Protein AF-M1DF10-F1 (afdb_monomer_lite)

Foldseek 3Di:
DVVVVVVVVVVVVVVVVVVVCLVVVVVVVVVVVVVVVVVVVVVLVVVLVVVVVVLVVVVVVVVVVCVVVVDDPCVVVVVVSVVVVVVSVVCVVCVPPPPPPPPDVVNVVVSPDDPDPDDPCVVCPCPPPPPPPPDDDDPDDDDDDDDDDVVVVVVVVVVVVVVVVVVVVVVVVVVVVVVVVVVVVVVPDDPDDDDDDDDDDDDDDDDDDDDDDDDDDDDDDDDD

Structure (mmCIF, N/CA/C/O backbone):
data_AF-M1DF10-F1
#
_entry.id   AF-M1DF10-F1
#
loop_
_atom_site.group_PDB
_atom_site.id
_atom_site.type_symbol
_atom_site.label_atom_id
_atom_site.label_alt_id
_atom_site.label_comp_id
_atom_site.label_asym_id
_atom_site.label_entity_id
_atom_site.label_seq_id
_atom_site.pdbx_PDB_ins_code
_atom_site.Cartn_x
_atom_site.Cartn_y
_atom_site.Cartn_z
_atom_site.occupancy
_atom_site.B_iso_or_equiv
_atom_site.auth_seq_id
_atom_site.auth_comp_id
_atom_site.auth_asym_id
_atom_site.auth_atom_id
_atom_site.pdbx_PDB_model_num
ATOM 1 N N . MET A 1 1 ? 37.052 -7.007 -50.074 1.00 63.91 1 MET A N 1
ATOM 2 C CA . MET A 1 1 ? 35.906 -6.080 -49.931 1.00 63.91 1 MET A CA 1
ATOM 3 C C . MET A 1 1 ? 34.733 -6.681 -49.148 1.00 63.91 1 MET A C 1
ATOM 5 O O . MET A 1 1 ? 34.193 -5.972 -48.316 1.00 63.91 1 MET A O 1
ATOM 9 N N . LEU A 1 2 ? 34.396 -7.970 -49.307 1.00 73.69 2 LEU A N 1
ATOM 10 C CA . LEU A 1 2 ? 33.230 -8.616 -48.661 1.00 73.69 2 LEU A CA 1
ATOM 11 C C . LEU A 1 2 ? 33.152 -8.519 -47.115 1.00 73.69 2 LEU A C 1
ATOM 13 O O . LEU A 1 2 ? 32.062 -8.448 -46.557 1.00 73.69 2 LEU A O 1
ATOM 17 N N . PHE A 1 3 ? 34.285 -8.488 -46.403 1.00 68.44 3 PHE A N 1
ATOM 18 C CA . PHE A 1 3 ? 34.296 -8.391 -44.932 1.00 68.44 3 PHE A CA 1
ATOM 19 C C . PHE A 1 3 ? 33.833 -7.027 -44.391 1.00 68.44 3 PHE A C 1
ATOM 21 O O . PHE A 1 3 ? 33.174 -6.980 -43.356 1.00 68.44 3 PHE A O 1
ATOM 28 N N . LEU A 1 4 ? 34.141 -5.926 -45.087 1.00 64.25 4 LEU A N 1
ATOM 29 C CA . LEU A 1 4 ? 33.740 -4.574 -44.670 1.00 64.25 4 LEU A CA 1
ATOM 30 C C . LEU A 1 4 ? 32.234 -4.358 -44.837 1.00 64.25 4 LEU A C 1
ATOM 32 O O . LEU A 1 4 ? 31.599 -3.743 -43.990 1.00 64.25 4 LEU A O 1
ATOM 36 N N . GLU A 1 5 ? 31.651 -4.909 -45.897 1.00 71.50 5 GLU A N 1
ATOM 37 C CA . GLU A 1 5 ? 30.218 -4.807 -46.174 1.00 71.50 5 GLU A CA 1
ATOM 38 C C . GLU A 1 5 ? 29.390 -5.566 -45.128 1.00 71.50 5 GLU A C 1
ATOM 40 O O . GLU A 1 5 ? 28.428 -5.025 -44.585 1.00 71.50 5 GLU A O 1
ATOM 45 N N . LYS A 1 6 ? 29.840 -6.768 -44.739 1.00 75.81 6 LYS A N 1
ATOM 46 C CA . LYS A 1 6 ? 29.225 -7.538 -43.649 1.00 75.81 6 LYS A CA 1
ATOM 47 C C . LYS A 1 6 ? 29.309 -6.803 -42.304 1.00 75.81 6 LYS A C 1
ATOM 49 O O . LYS A 1 6 ? 28.327 -6.785 -41.572 1.00 75.81 6 LYS A O 1
ATOM 54 N N . LEU A 1 7 ? 30.444 -6.160 -42.010 1.00 72.12 7 LEU A N 1
ATOM 55 C CA . LEU A 1 7 ? 30.639 -5.367 -40.789 1.00 72.12 7 LEU A CA 1
ATOM 56 C C . LEU A 1 7 ? 29.721 -4.130 -40.744 1.00 72.12 7 LEU A C 1
ATOM 58 O O . LEU A 1 7 ? 29.153 -3.812 -39.703 1.00 72.12 7 LEU A O 1
ATOM 62 N N . VAL A 1 8 ? 29.533 -3.446 -41.876 1.00 71.25 8 VAL A N 1
ATOM 63 C CA . VAL A 1 8 ? 28.645 -2.274 -41.975 1.00 71.25 8 VAL A CA 1
ATOM 64 C C . VAL A 1 8 ? 27.171 -2.667 -41.839 1.00 71.25 8 VAL A C 1
ATOM 66 O O . VAL A 1 8 ? 26.401 -1.940 -41.210 1.00 71.25 8 VAL A O 1
ATOM 69 N N . ILE A 1 9 ? 26.767 -3.810 -42.400 1.00 79.12 9 ILE A N 1
ATOM 70 C CA . ILE A 1 9 ? 25.400 -4.335 -42.260 1.00 79.12 9 ILE A CA 1
ATOM 71 C C . ILE A 1 9 ? 25.115 -4.708 -40.798 1.00 79.12 9 ILE A C 1
ATOM 73 O O . ILE A 1 9 ? 24.087 -4.297 -40.262 1.00 79.12 9 ILE A O 1
ATOM 77 N N . ASP A 1 10 ? 26.047 -5.399 -40.137 1.00 80.75 10 ASP A N 1
ATOM 78 C CA . ASP A 1 10 ? 25.932 -5.803 -38.728 1.00 80.75 10 ASP A CA 1
ATOM 79 C C . ASP A 1 10 ? 25.821 -4.587 -37.787 1.00 80.75 10 ASP A C 1
ATOM 81 O O . ASP A 1 10 ? 24.967 -4.528 -36.898 1.00 80.75 10 ASP A O 1
ATOM 85 N N . GLN A 1 11 ? 26.598 -3.533 -38.060 1.00 78.25 11 GLN A N 1
ATOM 86 C CA . GLN A 1 11 ? 26.519 -2.274 -37.319 1.00 78.25 11 GLN A CA 1
ATOM 87 C C . GLN A 1 11 ? 25.173 -1.559 -37.514 1.00 78.25 11 GLN A C 1
ATOM 89 O O . GLN A 1 11 ? 24.599 -1.047 -36.550 1.00 78.25 11 GLN A O 1
ATOM 94 N N . ARG A 1 12 ? 24.653 -1.509 -38.749 1.00 81.06 12 ARG A N 1
ATOM 95 C CA . ARG A 1 12 ? 23.341 -0.902 -39.036 1.00 81.06 12 ARG A CA 1
ATOM 96 C C . ARG A 1 12 ? 22.220 -1.665 -38.341 1.00 81.06 12 ARG A C 1
ATOM 98 O O . ARG A 1 12 ? 21.373 -1.036 -37.717 1.00 81.06 12 ARG A O 1
ATOM 105 N N . GLN A 1 13 ? 22.254 -2.994 -38.389 1.00 84.38 13 GLN A N 1
ATOM 106 C CA . GLN A 1 13 ? 21.272 -3.842 -37.720 1.00 84.38 13 GLN A CA 1
ATOM 107 C C . GLN A 1 13 ? 21.311 -3.660 -36.197 1.00 84.38 13 GLN A C 1
ATOM 109 O O . GLN A 1 13 ? 20.263 -3.529 -35.566 1.00 84.38 13 GLN A O 1
ATOM 114 N N . THR A 1 14 ? 22.510 -3.569 -35.615 1.00 79.50 14 THR A N 1
ATOM 115 C CA . THR A 1 14 ? 22.682 -3.309 -34.179 1.00 79.50 14 THR A CA 1
ATOM 116 C C . THR A 1 14 ? 22.118 -1.944 -33.781 1.00 79.50 14 THR A C 1
ATOM 118 O O . THR A 1 14 ? 21.389 -1.859 -32.796 1.00 79.50 14 THR A O 1
ATOM 121 N N . ARG A 1 15 ? 22.370 -0.884 -34.569 1.00 81.06 15 ARG A N 1
ATOM 122 C CA . ARG A 1 15 ? 21.770 0.444 -34.328 1.00 81.06 15 ARG A CA 1
ATOM 123 C C . ARG A 1 15 ? 20.243 0.389 -34.351 1.00 81.06 15 ARG A C 1
ATOM 125 O O . ARG A 1 15 ? 19.609 0.850 -33.412 1.00 81.06 15 ARG A O 1
ATOM 132 N N . THR A 1 16 ? 19.659 -0.273 -35.349 1.00 88.69 16 THR A N 1
ATOM 133 C CA . THR A 1 16 ? 18.200 -0.429 -35.462 1.00 88.69 16 THR A CA 1
ATOM 134 C C . THR A 1 16 ? 17.580 -1.198 -34.291 1.00 88.69 16 THR A C 1
ATOM 136 O O . THR A 1 16 ? 16.441 -0.920 -33.916 1.00 88.69 16 THR A O 1
ATOM 139 N N . LEU A 1 17 ? 18.297 -2.158 -33.700 1.00 84.06 17 LEU A N 1
ATOM 140 C CA . LEU A 1 17 ? 17.834 -2.872 -32.509 1.00 84.06 17 LEU A CA 1
ATOM 141 C C . LEU A 1 17 ? 17.906 -1.991 -31.254 1.00 84.06 17 LEU A C 1
ATOM 143 O O . LEU A 1 17 ? 16.958 -1.965 -30.471 1.00 84.06 17 LEU A O 1
ATOM 147 N N . VAL A 1 18 ? 19.009 -1.260 -31.070 1.00 80.12 18 VAL A N 1
ATOM 148 C CA . VAL A 1 18 ? 19.177 -0.334 -29.940 1.00 80.12 18 VAL A CA 1
ATOM 149 C C . VAL A 1 18 ? 18.105 0.755 -29.977 1.00 80.12 18 VAL A C 1
ATOM 151 O O . VAL A 1 18 ? 17.460 0.985 -28.959 1.00 80.12 18 VAL A O 1
ATOM 154 N N . ASP A 1 19 ? 17.834 1.343 -31.144 1.00 84.06 19 ASP A N 1
ATOM 155 C CA . ASP A 1 19 ? 16.799 2.371 -31.307 1.00 84.06 19 ASP A CA 1
ATOM 156 C C . ASP A 1 19 ? 15.403 1.846 -30.923 1.00 84.06 19 ASP A C 1
ATOM 158 O O . ASP A 1 19 ? 14.642 2.526 -30.233 1.00 84.06 19 ASP A O 1
ATOM 162 N N . GLN A 1 20 ? 15.075 0.602 -31.295 1.00 83.75 20 GLN A N 1
ATOM 163 C CA . GLN A 1 20 ? 13.817 -0.041 -30.891 1.00 83.75 20 GLN A CA 1
ATOM 164 C C . GLN A 1 20 ? 13.732 -0.254 -29.376 1.00 83.75 20 GLN A C 1
ATOM 166 O O . GLN A 1 20 ? 12.687 0.007 -28.780 1.00 83.75 20 GLN A O 1
ATOM 171 N N . ILE A 1 21 ? 14.822 -0.693 -28.739 1.00 83.00 21 ILE A N 1
ATOM 172 C CA . ILE A 1 21 ? 14.879 -0.888 -27.283 1.00 83.00 21 ILE A CA 1
ATOM 173 C C . ILE A 1 21 ? 14.718 0.448 -26.553 1.00 83.00 21 ILE A C 1
ATOM 175 O O . ILE A 1 21 ? 13.942 0.532 -25.600 1.00 83.00 21 ILE A O 1
ATOM 179 N N . VAL A 1 22 ? 15.418 1.492 -27.004 1.00 84.81 22 VAL A N 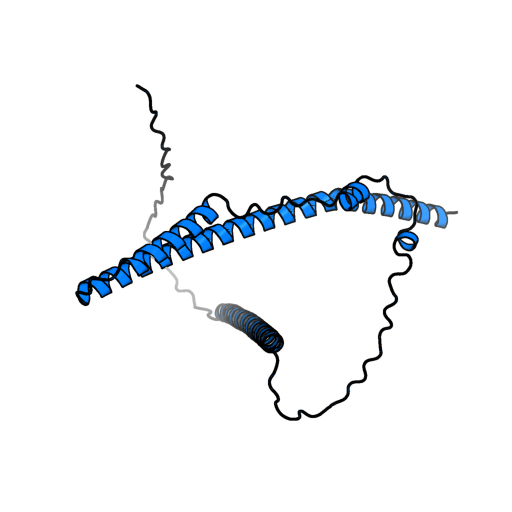1
ATOM 180 C CA . VAL A 1 22 ? 15.327 2.844 -26.432 1.00 84.81 22 VAL A CA 1
ATOM 181 C C . VAL A 1 22 ? 13.901 3.381 -26.544 1.00 84.81 22 VAL A C 1
ATOM 183 O O . VAL A 1 22 ? 13.411 3.990 -25.597 1.00 84.81 22 VAL A O 1
ATOM 186 N N . LEU A 1 23 ? 13.199 3.089 -27.642 1.00 85.44 23 LEU A N 1
ATOM 187 C CA . LEU A 1 23 ? 11.802 3.479 -27.820 1.00 85.44 23 LEU A CA 1
ATOM 188 C C . LEU A 1 23 ? 10.832 2.680 -26.924 1.00 85.44 23 LEU A C 1
ATOM 190 O O . LEU A 1 23 ? 9.849 3.235 -26.436 1.00 85.44 23 LEU A O 1
ATOM 194 N N . TRP A 1 24 ? 11.092 1.389 -26.689 1.00 86.38 24 TRP A N 1
ATOM 195 C CA . TRP A 1 24 ? 10.205 0.505 -25.913 1.00 86.38 24 TRP A CA 1
ATOM 196 C C . TRP A 1 24 ? 10.394 0.602 -24.394 1.00 86.38 24 TRP A C 1
ATOM 198 O O . TRP A 1 24 ? 9.442 0.386 -23.638 1.00 86.38 24 TRP A O 1
ATOM 208 N N . MET A 1 25 ? 11.601 0.916 -23.915 1.00 87.00 25 MET A N 1
ATOM 209 C CA . MET A 1 25 ? 11.889 0.948 -22.477 1.00 87.00 25 MET A CA 1
ATOM 210 C C . MET A 1 25 ? 11.022 1.937 -21.680 1.00 87.00 25 MET A C 1
ATOM 212 O O . MET A 1 25 ? 10.514 1.525 -20.635 1.00 87.00 25 MET A O 1
ATOM 216 N N . PRO A 1 26 ? 10.785 3.185 -22.129 1.00 84.44 26 PRO A N 1
ATOM 217 C CA . PRO A 1 26 ? 9.942 4.128 -21.395 1.00 84.44 26 PRO A CA 1
ATOM 218 C C . PRO A 1 26 ? 8.521 3.599 -21.178 1.00 84.44 26 PRO A C 1
ATOM 220 O O . PRO A 1 26 ? 8.025 3.614 -20.054 1.00 84.44 26 PRO A O 1
ATOM 223 N N . GLN A 1 27 ? 7.911 3.016 -22.213 1.00 82.25 27 GLN A N 1
ATOM 224 C CA . GLN A 1 27 ? 6.567 2.437 -22.129 1.00 82.25 27 GLN A CA 1
ATOM 225 C C . GLN A 1 27 ? 6.517 1.250 -21.155 1.00 82.25 27 GLN A C 1
ATOM 227 O O . GLN A 1 27 ? 5.578 1.106 -20.367 1.00 82.25 27 GLN A O 1
ATOM 232 N N . LEU A 1 28 ? 7.549 0.401 -21.158 1.00 85.88 28 LEU A N 1
ATOM 233 C CA . LEU A 1 28 ? 7.644 -0.719 -20.220 1.00 85.88 28 LEU A CA 1
ATOM 234 C C . LEU A 1 28 ? 7.810 -0.242 -18.768 1.00 85.88 28 LEU A C 1
ATOM 236 O O . LEU A 1 28 ? 7.244 -0.838 -17.850 1.00 85.88 28 LEU A O 1
ATOM 240 N N . ILE A 1 29 ? 8.581 0.823 -18.546 1.00 84.12 29 ILE A N 1
ATOM 241 C CA . ILE A 1 29 ? 8.761 1.421 -17.220 1.00 84.12 29 ILE A CA 1
ATOM 242 C C . ILE A 1 29 ? 7.446 2.040 -16.745 1.00 84.12 29 ILE A C 1
ATOM 244 O O . ILE A 1 29 ? 7.006 1.733 -15.640 1.00 84.12 29 ILE A O 1
ATOM 248 N N . GLU A 1 30 ? 6.785 2.843 -17.577 1.00 83.00 30 GLU A N 1
ATOM 249 C CA . GLU A 1 30 ? 5.504 3.474 -17.245 1.00 83.00 30 GLU A CA 1
ATOM 250 C C . GLU A 1 30 ? 4.433 2.443 -16.894 1.00 83.00 30 GLU A C 1
ATOM 252 O O . GLU A 1 30 ? 3.784 2.560 -15.855 1.00 83.00 30 GLU A O 1
ATOM 257 N N . THR A 1 31 ? 4.287 1.390 -17.702 1.00 88.75 31 THR A N 1
ATOM 258 C CA . THR A 1 31 ? 3.296 0.331 -17.452 1.00 88.75 31 THR A CA 1
ATOM 259 C C . THR A 1 31 ? 3.562 -0.409 -16.144 1.00 88.75 31 THR A C 1
ATOM 261 O O . THR A 1 31 ? 2.634 -0.620 -15.361 1.00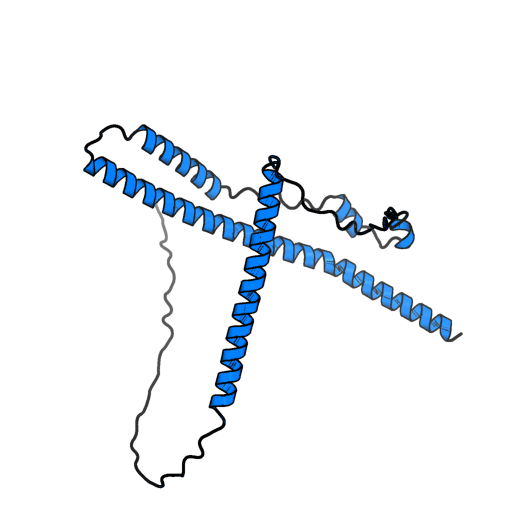 88.75 31 THR A O 1
ATOM 264 N N . LYS A 1 32 ? 4.824 -0.751 -15.848 1.00 88.88 32 LYS A N 1
ATOM 265 C CA . LYS A 1 32 ? 5.193 -1.407 -14.584 1.00 88.88 32 LYS A CA 1
ATOM 266 C C . LYS A 1 32 ? 5.020 -0.495 -13.375 1.00 88.88 32 LYS A C 1
ATOM 268 O O . LYS A 1 32 ? 4.481 -0.936 -12.362 1.00 88.88 32 LYS A O 1
ATOM 273 N N . VAL A 1 33 ? 5.440 0.766 -13.472 1.00 86.25 33 VAL A N 1
ATOM 274 C CA . VAL A 1 33 ? 5.269 1.758 -12.399 1.00 86.25 33 VAL A CA 1
ATOM 275 C C . VAL A 1 33 ? 3.786 2.005 -12.139 1.00 86.25 33 VAL A C 1
ATOM 277 O O . VAL A 1 33 ? 3.364 2.060 -10.986 1.00 86.25 33 VAL A O 1
ATOM 280 N N . PHE A 1 34 ? 2.971 2.094 -13.190 1.00 86.19 34 PHE A N 1
ATOM 281 C CA . PHE A 1 34 ? 1.529 2.260 -13.063 1.00 86.19 34 PHE A CA 1
ATOM 282 C C . PHE A 1 34 ? 0.862 1.042 -12.409 1.00 86.19 34 PHE A C 1
ATOM 284 O O . PHE A 1 34 ? 0.047 1.208 -11.500 1.00 86.19 34 PHE A O 1
ATOM 291 N N . ALA A 1 35 ? 1.240 -0.175 -12.814 1.00 91.38 35 ALA A N 1
ATOM 292 C CA . ALA A 1 35 ? 0.741 -1.408 -12.209 1.00 91.38 35 ALA A CA 1
ATOM 293 C C . ALA A 1 35 ? 1.092 -1.492 -10.715 1.00 91.38 35 ALA A C 1
ATOM 295 O O . ALA A 1 35 ? 0.202 -1.684 -9.889 1.00 91.38 35 ALA A O 1
ATOM 296 N N . MET A 1 36 ? 2.356 -1.243 -10.360 1.00 89.25 36 MET A N 1
ATOM 297 C CA . MET A 1 36 ? 2.817 -1.226 -8.968 1.00 89.25 36 MET A CA 1
ATOM 298 C C . MET A 1 36 ? 2.107 -0.141 -8.145 1.00 89.25 36 MET A C 1
ATOM 300 O O . MET A 1 36 ? 1.698 -0.383 -7.013 1.00 89.25 36 MET A O 1
ATOM 304 N N . LYS A 1 37 ? 1.892 1.055 -8.713 1.00 86.75 37 LYS A N 1
ATOM 305 C CA . LYS A 1 37 ? 1.134 2.130 -8.053 1.00 86.75 37 LYS A CA 1
ATOM 306 C C . LYS A 1 37 ? -0.303 1.705 -7.748 1.00 86.75 37 LYS A C 1
ATOM 308 O O . LYS A 1 37 ? -0.828 2.056 -6.691 1.00 86.75 37 LYS A O 1
ATOM 313 N N . LYS A 1 38 ? -0.946 0.976 -8.664 1.00 90.62 38 LYS A N 1
ATOM 314 C CA . LYS A 1 38 ? -2.294 0.441 -8.456 1.00 90.62 38 LYS A CA 1
ATOM 315 C C . LYS A 1 38 ? -2.306 -0.624 -7.358 1.00 90.62 38 LYS A C 1
ATOM 317 O O . LYS A 1 38 ? -3.127 -0.524 -6.457 1.00 90.62 38 LYS A O 1
ATOM 322 N N . GLU A 1 39 ? -1.372 -1.570 -7.398 1.00 94.19 39 GLU A N 1
ATOM 323 C CA . GLU A 1 39 ? -1.234 -2.626 -6.388 1.00 94.19 39 GLU A CA 1
ATOM 324 C C . GLU A 1 39 ? -1.049 -2.049 -4.979 1.00 94.19 39 GLU A C 1
ATOM 326 O O . GLU A 1 39 ? -1.805 -2.384 -4.072 1.00 94.19 39 GLU A O 1
ATOM 331 N N . ILE A 1 40 ? -0.129 -1.091 -4.814 1.00 89.50 40 ILE A N 1
ATOM 332 C CA . ILE A 1 40 ? 0.084 -0.399 -3.534 1.00 89.50 40 ILE A CA 1
ATOM 333 C C . ILE A 1 40 ? -1.203 0.285 -3.066 1.00 89.50 40 ILE A C 1
ATOM 335 O O . ILE A 1 40 ? -1.560 0.209 -1.893 1.00 89.50 40 ILE A O 1
ATOM 339 N N . LYS A 1 41 ? -1.919 0.959 -3.973 1.00 89.19 41 LYS A N 1
ATOM 340 C CA . LYS A 1 41 ? -3.176 1.637 -3.637 1.00 89.19 41 LYS A CA 1
ATOM 341 C C . LYS A 1 41 ? -4.248 0.651 -3.167 1.00 89.19 41 LYS A C 1
ATOM 343 O O . LYS A 1 41 ? -4.981 0.967 -2.230 1.00 89.19 41 LYS A O 1
ATOM 348 N N . ASP A 1 42 ? -4.359 -0.500 -3.818 1.00 92.69 42 ASP A N 1
ATOM 349 C CA . ASP A 1 42 ? -5.351 -1.518 -3.478 1.00 92.69 42 ASP A CA 1
ATOM 350 C C . ASP A 1 42 ? -4.999 -2.220 -2.152 1.00 92.69 42 ASP A C 1
ATOM 352 O O . ASP A 1 42 ? -5.884 -2.387 -1.311 1.00 92.69 42 ASP A O 1
ATOM 356 N N . GLU A 1 43 ? -3.719 -2.508 -1.889 1.00 94.12 43 GLU A N 1
ATOM 357 C CA . GLU A 1 43 ? -3.281 -3.059 -0.597 1.00 94.12 43 GLU A CA 1
ATOM 358 C C . GLU A 1 43 ? -3.508 -2.062 0.548 1.00 94.12 43 GLU A C 1
ATOM 360 O O . GLU A 1 43 ? -4.067 -2.424 1.580 1.00 94.12 43 GLU A O 1
ATOM 365 N N . VAL A 1 44 ? -3.183 -0.776 0.353 1.00 91.50 44 VAL A N 1
ATOM 366 C CA . VAL A 1 44 ? -3.459 0.272 1.355 1.00 91.50 44 VAL A CA 1
ATOM 367 C C . VAL A 1 44 ? -4.952 0.351 1.675 1.00 91.50 44 VAL A C 1
ATOM 369 O O . VAL A 1 44 ? -5.323 0.474 2.839 1.00 91.50 44 VAL A O 1
ATOM 372 N N . ARG A 1 45 ? -5.830 0.253 0.670 1.00 91.88 45 ARG A N 1
ATOM 373 C CA . ARG A 1 45 ? -7.287 0.245 0.889 1.00 91.88 45 ARG A CA 1
ATOM 374 C C . ARG A 1 45 ? -7.743 -0.967 1.694 1.00 91.88 45 ARG A C 1
ATOM 376 O O . ARG A 1 45 ? -8.588 -0.820 2.574 1.00 91.88 45 ARG A O 1
ATOM 383 N N . LYS A 1 46 ? -7.191 -2.141 1.396 1.00 95.81 46 LYS A N 1
ATOM 384 C CA . LYS A 1 46 ? -7.490 -3.392 2.098 1.00 95.81 46 LYS A CA 1
ATOM 385 C C . LYS A 1 46 ? -7.044 -3.334 3.560 1.00 95.81 46 LYS A C 1
ATOM 387 O O . LYS A 1 46 ? -7.843 -3.633 4.442 1.00 95.81 46 LYS A O 1
ATOM 392 N N . GLU A 1 47 ? -5.820 -2.886 3.821 1.00 94.81 47 GLU A N 1
ATOM 393 C CA . GLU A 1 47 ? -5.301 -2.701 5.182 1.00 94.81 47 GLU A CA 1
ATOM 394 C C . GLU A 1 47 ? -6.118 -1.667 5.969 1.00 94.81 47 GLU A C 1
ATOM 396 O O . GLU A 1 47 ? -6.411 -1.861 7.148 1.00 94.81 47 GLU A O 1
ATOM 401 N N . LEU A 1 48 ? -6.564 -0.589 5.314 1.00 93.69 48 LEU A N 1
ATOM 402 C CA . LEU A 1 48 ? -7.402 0.425 5.953 1.00 93.69 48 LEU A CA 1
ATOM 403 C C . LEU A 1 48 ? -8.788 -0.118 6.334 1.00 93.69 48 LEU A C 1
ATOM 405 O O . LEU A 1 48 ? -9.293 0.201 7.411 1.00 93.69 48 LEU A O 1
ATOM 409 N N . ALA A 1 49 ? -9.388 -0.954 5.480 1.00 94.12 49 ALA A N 1
ATOM 410 C CA . ALA A 1 49 ? -10.638 -1.648 5.786 1.00 94.12 49 ALA A CA 1
ATOM 411 C C . ALA A 1 49 ? -10.460 -2.619 6.963 1.00 94.12 49 ALA A C 1
ATOM 413 O O . ALA A 1 49 ? -11.217 -2.559 7.927 1.00 94.12 49 ALA A O 1
ATOM 414 N N . PHE A 1 50 ? -9.396 -3.425 6.944 1.00 96.75 50 PHE A N 1
ATOM 415 C CA . PHE A 1 50 ? -9.069 -4.337 8.039 1.00 96.75 50 PHE A CA 1
ATOM 416 C C . PHE A 1 50 ? -8.853 -3.606 9.373 1.00 96.75 50 PHE A C 1
ATOM 418 O O . PHE A 1 50 ? -9.339 -4.039 10.420 1.00 96.75 50 PHE A O 1
ATOM 425 N N . LEU A 1 51 ? -8.148 -2.471 9.354 1.00 95.31 51 LEU A N 1
ATOM 426 C CA . LEU A 1 51 ? -7.933 -1.656 10.546 1.00 95.31 51 LEU A CA 1
ATOM 427 C C . LEU A 1 51 ? -9.247 -1.082 11.090 1.00 95.31 51 LEU A C 1
ATOM 429 O O . LEU A 1 51 ? -9.435 -1.045 12.307 1.00 95.31 51 LEU A O 1
ATOM 433 N N . LYS A 1 52 ? -10.156 -0.661 10.206 1.00 94.81 52 LYS A N 1
ATOM 434 C CA . LYS A 1 52 ? -11.485 -0.182 10.590 1.00 94.81 52 LYS A CA 1
ATOM 435 C C . LYS A 1 52 ? -12.288 -1.282 11.289 1.00 94.81 52 LYS A C 1
ATOM 437 O O . LYS A 1 52 ? -12.748 -1.054 12.403 1.00 94.81 52 LYS A O 1
ATOM 442 N N . ASP A 1 53 ? -12.360 -2.474 10.701 1.00 96.56 53 ASP A N 1
ATOM 443 C CA . ASP A 1 53 ? -13.087 -3.610 11.284 1.00 96.56 53 ASP A CA 1
ATOM 444 C C . ASP A 1 53 ? -12.540 -3.978 12.674 1.00 96.56 53 ASP A C 1
ATOM 446 O O . ASP A 1 53 ? -13.296 -4.265 13.604 1.00 96.56 53 ASP A O 1
ATOM 450 N N . ARG A 1 54 ? -11.213 -3.911 12.857 1.00 96.25 54 ARG A N 1
ATOM 451 C CA . ARG A 1 54 ? -10.577 -4.123 14.167 1.00 96.25 54 ARG A CA 1
ATOM 452 C C . ARG A 1 54 ? -10.948 -3.056 15.192 1.00 96.25 54 ARG A C 1
ATOM 454 O O . ARG A 1 54 ? -11.109 -3.398 16.361 1.00 96.25 54 ARG A O 1
ATOM 461 N N . LEU A 1 55 ? -11.049 -1.789 14.791 1.00 94.94 55 LEU A N 1
ATOM 462 C CA . LEU A 1 55 ? -11.479 -0.718 15.693 1.00 94.94 55 LEU A CA 1
ATOM 463 C C . LEU A 1 55 ? -12.947 -0.865 16.087 1.00 94.94 55 LEU A C 1
ATOM 465 O O . LEU A 1 55 ? -13.270 -0.666 17.254 1.00 94.94 55 LEU A O 1
ATOM 469 N N . ASP A 1 56 ? -13.804 -1.257 15.149 1.00 94.38 56 ASP A N 1
ATOM 470 C CA . ASP A 1 56 ? -15.222 -1.504 15.416 1.00 94.38 56 ASP A CA 1
ATOM 471 C C . ASP A 1 56 ? -15.392 -2.701 16.374 1.00 94.38 56 ASP A C 1
ATOM 473 O O . ASP A 1 56 ? -16.136 -2.627 17.351 1.00 94.38 56 ASP A O 1
ATOM 477 N N . GLY A 1 57 ? -14.622 -3.779 16.180 1.00 95.94 57 GLY A N 1
ATOM 478 C CA . GLY A 1 57 ? -14.586 -4.911 17.112 1.00 95.94 57 GLY A CA 1
ATOM 479 C C . GLY A 1 57 ? -14.057 -4.547 18.505 1.00 95.94 57 GLY A C 1
ATOM 480 O O . GLY A 1 57 ? -14.600 -5.009 19.509 1.00 95.94 57 GLY A O 1
ATOM 481 N N . LEU A 1 58 ? -13.024 -3.699 18.580 1.00 92.94 58 LEU A N 1
ATOM 482 C CA . LEU A 1 58 ? -12.490 -3.205 19.851 1.00 92.94 58 LEU A CA 1
ATOM 483 C C . LEU A 1 58 ? -13.513 -2.337 20.592 1.00 92.94 58 LEU A C 1
ATOM 485 O O . LEU A 1 58 ? -13.638 -2.461 21.805 1.00 92.94 58 LEU A O 1
ATOM 489 N N . GLU A 1 59 ? -14.249 -1.482 19.881 1.00 92.81 59 GLU A N 1
ATOM 490 C CA . GLU A 1 59 ? -15.305 -0.665 20.480 1.00 92.81 59 GLU A CA 1
ATOM 491 C C . GLU A 1 59 ? -16.383 -1.530 21.126 1.00 92.81 59 GLU A C 1
ATOM 493 O O . GLU A 1 59 ? -16.716 -1.304 22.287 1.00 92.81 59 GLU A O 1
ATOM 498 N N . ASN A 1 60 ? -16.869 -2.545 20.408 1.00 94.38 60 ASN A N 1
ATOM 499 C CA . ASN A 1 60 ? -17.880 -3.466 20.925 1.00 94.38 60 ASN A CA 1
ATOM 500 C C . ASN A 1 60 ? -17.379 -4.187 22.182 1.00 94.38 60 ASN A C 1
ATOM 502 O O . ASN A 1 60 ? -18.052 -4.180 23.208 1.00 94.38 60 ASN A O 1
ATOM 506 N N . LEU A 1 61 ? -16.156 -4.728 22.135 1.00 94.75 61 LEU A N 1
ATOM 507 C CA . LEU A 1 61 ? -15.551 -5.419 23.277 1.00 94.75 61 LEU A CA 1
ATOM 508 C C . LEU A 1 61 ? -15.450 -4.512 24.508 1.00 94.75 61 LEU A C 1
ATOM 510 O O . LEU A 1 61 ? -15.737 -4.928 25.631 1.00 94.75 61 LEU A O 1
ATOM 514 N N . VAL A 1 62 ? -15.015 -3.273 24.297 1.00 90.62 62 VAL A N 1
ATOM 515 C CA . VAL A 1 62 ? -14.848 -2.307 25.377 1.00 90.62 62 VAL A CA 1
ATOM 516 C C . VAL A 1 62 ? -16.208 -1.886 25.939 1.00 90.62 62 VAL A C 1
ATOM 518 O O . VAL A 1 62 ? -16.369 -1.832 27.158 1.00 90.62 62 VAL A O 1
ATOM 521 N N . GLN A 1 63 ? -17.211 -1.665 25.086 1.00 90.94 63 GLN A N 1
ATOM 522 C CA . GLN A 1 63 ? -18.580 -1.390 25.527 1.00 90.94 63 GLN A CA 1
ATOM 523 C C . GLN A 1 63 ? -19.151 -2.533 26.378 1.00 90.94 63 GLN A C 1
ATOM 525 O O . GLN A 1 63 ? -19.678 -2.262 27.458 1.00 90.94 63 GLN A O 1
ATOM 530 N N . ASP A 1 64 ? -18.998 -3.786 25.947 1.00 93.81 64 ASP A N 1
ATOM 531 C CA . ASP A 1 64 ? -19.472 -4.963 26.686 1.00 93.81 64 ASP A CA 1
ATOM 532 C C . ASP A 1 64 ? -18.811 -5.065 28.067 1.00 93.81 64 ASP A C 1
ATOM 534 O O . ASP A 1 64 ? -19.477 -5.291 29.082 1.00 93.81 64 ASP A O 1
ATOM 538 N N . GLN A 1 65 ? -17.494 -4.844 28.130 1.00 92.44 65 GLN A N 1
ATOM 539 C CA . GLN A 1 65 ? -16.745 -4.888 29.383 1.00 92.44 65 GLN A CA 1
ATOM 540 C C . GLN A 1 65 ? -17.207 -3.805 30.364 1.00 92.44 65 GLN A C 1
ATOM 542 O O . GLN A 1 65 ? -17.353 -4.074 31.558 1.00 92.44 65 GLN A O 1
ATOM 547 N N . PHE A 1 66 ? -17.462 -2.589 29.878 1.00 88.88 66 PHE A N 1
ATOM 548 C CA . PHE A 1 66 ? -17.931 -1.495 30.725 1.00 88.88 66 PHE A CA 1
ATOM 549 C C . PHE A 1 66 ? -19.367 -1.696 31.207 1.00 88.88 66 PHE A C 1
ATOM 551 O O . PHE A 1 66 ? -19.651 -1.428 32.376 1.00 88.88 66 PHE A O 1
ATOM 558 N N . GLN A 1 67 ? -20.246 -2.238 30.359 1.00 89.75 67 GLN A N 1
ATOM 559 C CA . GLN A 1 67 ? -21.594 -2.633 30.773 1.00 89.75 67 GLN A CA 1
ATOM 560 C C . GLN A 1 67 ? -21.550 -3.708 31.866 1.00 89.75 67 GLN A C 1
ATOM 562 O O . GLN A 1 67 ? -22.270 -3.601 32.857 1.00 89.75 67 GLN A O 1
ATOM 567 N N . ALA A 1 68 ? -20.669 -4.703 31.731 1.00 91.75 68 ALA A N 1
ATOM 568 C CA . ALA A 1 68 ? -20.511 -5.766 32.721 1.00 91.75 68 ALA A CA 1
ATOM 569 C C . ALA A 1 68 ? -19.903 -5.272 34.047 1.00 91.75 68 ALA A C 1
ATOM 571 O O . ALA A 1 68 ? -20.302 -5.727 35.118 1.00 91.75 68 ALA A O 1
ATOM 572 N N . ALA A 1 69 ? -18.941 -4.348 33.990 1.00 90.75 69 ALA A N 1
ATOM 573 C CA . ALA A 1 69 ? -18.240 -3.837 35.167 1.00 90.75 69 ALA A CA 1
ATOM 574 C C . ALA A 1 69 ? -19.009 -2.736 35.922 1.00 90.75 69 ALA A C 1
ATOM 576 O O . ALA A 1 69 ? -18.612 -2.377 37.029 1.00 90.75 69 ALA A O 1
ATOM 577 N N . GLY A 1 70 ? -20.064 -2.161 35.329 1.00 88.38 70 GLY A N 1
ATOM 578 C CA . GLY A 1 70 ? -20.781 -1.012 35.898 1.00 88.38 70 GLY A CA 1
ATOM 579 C C . GLY A 1 70 ? -19.896 0.230 36.084 1.00 88.38 70 GLY A C 1
ATOM 580 O O . GLY A 1 70 ? -20.211 1.095 36.899 1.00 88.38 70 GLY A O 1
ATOM 581 N N . SER A 1 71 ? -18.766 0.301 35.371 1.00 80.81 71 SER A N 1
ATOM 582 C CA . SER A 1 71 ? -17.802 1.398 35.473 1.00 80.81 71 SER A CA 1
ATOM 583 C C . SER A 1 71 ? -18.209 2.552 34.557 1.00 80.81 71 SER A C 1
ATOM 585 O O . SER A 1 71 ? -18.572 2.342 33.401 1.00 80.81 71 SER A O 1
ATOM 587 N N . VAL A 1 72 ? -18.163 3.774 35.092 1.00 76.38 72 VAL A N 1
ATOM 588 C CA . VAL A 1 72 ? -18.732 4.979 34.463 1.00 76.38 72 VAL A CA 1
ATOM 589 C C . VAL A 1 72 ? -17.721 5.747 33.604 1.00 76.38 72 VAL A C 1
ATOM 591 O O . VAL A 1 72 ? -18.130 6.502 32.723 1.00 76.38 72 VAL A O 1
ATOM 594 N N . ASP A 1 73 ? -16.414 5.549 33.785 1.00 81.31 73 ASP A N 1
ATOM 595 C CA . ASP A 1 73 ? -15.417 6.411 33.137 1.00 81.31 73 ASP A CA 1
ATOM 596 C C . ASP A 1 73 ? -14.875 5.820 31.825 1.00 81.31 73 ASP A C 1
ATOM 598 O O . ASP A 1 73 ? -13.854 5.135 31.786 1.00 81.31 73 ASP A O 1
ATOM 602 N N . THR A 1 74 ? -15.617 6.049 30.737 1.00 86.50 74 THR A N 1
ATOM 603 C CA . THR A 1 74 ? -15.291 5.565 29.376 1.00 86.50 74 THR A CA 1
ATOM 604 C C . THR A 1 74 ? -14.971 6.689 28.395 1.00 86.50 74 THR A C 1
ATOM 606 O O . THR A 1 74 ? -14.620 6.436 27.241 1.00 86.50 74 THR A O 1
ATOM 609 N N . GLU A 1 75 ? -15.095 7.939 28.837 1.00 89.75 75 GLU A N 1
ATOM 610 C CA . GLU A 1 75 ? -15.053 9.109 27.962 1.00 89.75 75 GLU A CA 1
ATOM 611 C C . GLU A 1 75 ? -13.663 9.346 27.368 1.00 89.75 75 GLU A C 1
ATOM 613 O O . GLU A 1 75 ? -13.548 9.675 26.185 1.00 89.75 75 GLU A O 1
ATOM 618 N N . GLU A 1 76 ? -12.595 9.092 28.128 1.00 90.69 76 GLU A N 1
ATOM 619 C CA . GLU A 1 76 ? -11.228 9.188 27.609 1.00 90.69 76 GLU A CA 1
ATOM 620 C C . GLU A 1 76 ? -10.977 8.155 26.499 1.00 90.69 76 GLU A C 1
ATOM 622 O O . GLU A 1 76 ? -10.475 8.497 25.425 1.00 90.69 76 GLU A O 1
ATOM 627 N N . PHE A 1 77 ? -11.395 6.903 26.710 1.00 88.88 77 PHE A N 1
ATOM 628 C CA . PHE A 1 77 ? -11.249 5.846 25.709 1.00 88.88 77 PHE A CA 1
ATOM 629 C C . PHE A 1 77 ? -12.049 6.156 24.436 1.00 88.88 77 PHE A C 1
ATOM 631 O O . PHE A 1 77 ? -11.515 6.053 23.330 1.00 88.88 77 PHE A O 1
ATOM 638 N N . LYS A 1 78 ? -13.309 6.590 24.575 1.00 90.50 78 LYS A N 1
ATOM 639 C CA . LYS A 1 78 ? -14.140 7.009 23.434 1.00 90.50 78 LYS A CA 1
ATOM 640 C C . LYS A 1 78 ? -13.500 8.159 22.663 1.00 90.50 78 LYS A C 1
ATOM 642 O O . LYS A 1 78 ? -13.493 8.136 21.433 1.00 90.50 78 LYS A O 1
ATOM 647 N N . SER A 1 79 ? -12.932 9.133 23.374 1.00 94.25 79 SER A N 1
ATOM 648 C CA . SER A 1 79 ? -12.245 10.276 22.768 1.00 94.25 79 SER A CA 1
ATOM 649 C C . SER A 1 79 ? -11.035 9.825 21.946 1.00 94.25 79 SER A C 1
ATOM 651 O O . SER A 1 79 ? -10.902 10.214 20.785 1.00 94.25 79 SER A O 1
ATOM 653 N N . GLN A 1 80 ? -10.201 8.932 22.491 1.00 94.44 80 GLN A N 1
ATOM 654 C CA . GLN A 1 80 ? -9.063 8.362 21.761 1.00 94.44 80 GLN A CA 1
ATOM 655 C C . GLN A 1 80 ? -9.507 7.531 20.545 1.00 94.44 80 GLN A C 1
ATOM 657 O O . GLN A 1 80 ? -8.912 7.626 19.468 1.00 94.44 80 GLN A O 1
ATOM 662 N N . LEU A 1 81 ? -10.572 6.735 20.676 1.00 93.38 81 LEU A N 1
ATOM 663 C CA . LEU A 1 81 ? -11.114 5.944 19.571 1.00 93.38 81 LEU A CA 1
ATOM 664 C C . LEU A 1 81 ? -11.643 6.843 18.440 1.00 93.38 81 LEU A C 1
ATOM 666 O O . LEU A 1 81 ? -11.356 6.598 17.265 1.00 93.38 81 LEU A O 1
ATOM 670 N N . ALA A 1 82 ? -12.370 7.908 18.785 1.00 94.12 82 ALA A N 1
ATOM 671 C CA . ALA A 1 82 ? -12.863 8.900 17.833 1.00 94.12 82 ALA A CA 1
ATOM 672 C C . ALA A 1 82 ? -11.715 9.632 17.117 1.00 94.12 82 ALA A C 1
ATOM 674 O O . ALA A 1 82 ? -11.770 9.842 15.899 1.00 94.12 82 ALA A O 1
ATOM 675 N N . GLU A 1 83 ? -10.641 9.964 17.837 1.00 96.88 83 GLU A N 1
ATOM 676 C CA . GLU A 1 83 ? -9.435 10.544 17.247 1.00 96.88 83 GLU A CA 1
ATOM 677 C C . GLU A 1 83 ? -8.809 9.593 16.214 1.00 96.88 83 GLU A C 1
ATOM 679 O O . GLU A 1 83 ? -8.569 9.984 15.067 1.00 96.88 83 GLU A O 1
ATOM 684 N N . ARG A 1 84 ? -8.604 8.318 16.575 1.00 93.81 84 ARG A N 1
ATOM 685 C CA . ARG A 1 84 ? -8.046 7.299 15.669 1.00 93.81 84 ARG A CA 1
ATOM 686 C C . ARG A 1 84 ? -8.925 7.078 14.438 1.00 93.81 84 ARG A C 1
ATOM 688 O O . ARG A 1 84 ? -8.399 7.020 13.327 1.00 93.81 84 ARG A O 1
ATOM 695 N N . ARG A 1 85 ? -10.253 7.036 14.601 1.00 92.69 85 ARG A N 1
ATOM 696 C CA . ARG A 1 85 ? -11.211 6.975 13.480 1.00 92.69 85 ARG A CA 1
ATOM 697 C C . ARG A 1 85 ? -11.077 8.174 12.552 1.00 92.69 85 ARG A C 1
ATOM 699 O O . ARG A 1 85 ? -11.062 8.006 11.337 1.00 92.69 85 ARG A O 1
ATOM 706 N N . THR A 1 86 ? -10.919 9.367 13.115 1.00 96.19 86 THR A N 1
ATOM 707 C CA . THR A 1 86 ? -10.723 10.592 12.333 1.00 96.19 86 THR A CA 1
ATOM 708 C C . THR A 1 86 ? -9.418 10.538 11.535 1.00 96.19 86 THR A C 1
ATOM 710 O O . THR A 1 86 ? -9.397 10.923 10.368 1.00 96.19 86 THR A O 1
ATOM 713 N N . GLN A 1 87 ? -8.330 10.025 12.118 1.00 93.44 87 GLN A N 1
ATOM 714 C CA . GLN A 1 87 ? -7.060 9.846 11.404 1.00 93.44 87 GLN A CA 1
ATOM 715 C C . GLN A 1 87 ? -7.188 8.839 10.246 1.00 93.44 87 GLN A C 1
ATOM 717 O O . GLN A 1 87 ? -6.718 9.111 9.143 1.00 93.44 87 GLN A O 1
ATOM 722 N N . ILE A 1 88 ? -7.875 7.714 10.463 1.00 91.38 88 ILE A N 1
ATOM 723 C CA . ILE A 1 88 ? -8.137 6.701 9.425 1.00 91.38 88 ILE A CA 1
ATOM 724 C C . ILE A 1 88 ? -9.024 7.260 8.311 1.00 91.38 88 ILE A C 1
ATOM 726 O O . ILE A 1 88 ? -8.733 7.051 7.136 1.00 91.38 88 ILE A O 1
ATOM 730 N N . ALA A 1 89 ? -10.069 8.016 8.657 1.00 91.50 89 ALA A N 1
ATOM 731 C CA . ALA A 1 89 ? -10.940 8.660 7.679 1.00 91.50 89 ALA A CA 1
ATOM 732 C C . ALA A 1 89 ? -10.170 9.669 6.811 1.00 91.50 89 ALA A C 1
ATOM 734 O O . ALA A 1 89 ? -10.309 9.654 5.589 1.00 91.50 89 ALA A O 1
ATOM 735 N N . LYS A 1 90 ? -9.279 10.470 7.414 1.00 92.38 90 LYS A N 1
ATOM 736 C CA . LYS A 1 90 ? -8.393 11.389 6.678 1.00 92.38 90 LYS A CA 1
ATOM 737 C C . LYS A 1 90 ? -7.477 10.654 5.694 1.00 92.38 90 LYS A C 1
ATOM 739 O O . LYS A 1 90 ? -7.262 11.140 4.586 1.00 92.38 90 LYS A O 1
ATOM 744 N N . LEU A 1 91 ? -6.964 9.481 6.077 1.00 87.88 91 LEU A N 1
ATOM 745 C CA . LEU A 1 91 ? -6.165 8.622 5.195 1.00 87.88 91 LEU A CA 1
ATOM 746 C C . LEU A 1 91 ? -7.001 7.987 4.072 1.00 87.88 91 LEU A C 1
ATOM 748 O O . LEU A 1 91 ? -6.480 7.775 2.979 1.00 87.88 91 LEU A O 1
ATOM 752 N N . ALA A 1 92 ? -8.281 7.693 4.319 1.00 87.00 92 ALA A N 1
ATOM 753 C CA . ALA A 1 92 ? -9.194 7.136 3.319 1.00 87.00 92 ALA A CA 1
ATOM 754 C C . ALA A 1 92 ? -9.581 8.162 2.243 1.00 87.00 92 ALA A C 1
ATOM 756 O O . ALA A 1 92 ? -9.657 7.818 1.063 1.00 87.00 92 ALA A O 1
ATOM 757 N N . GLU A 1 93 ? -9.835 9.406 2.657 1.00 88.19 93 GLU A N 1
ATOM 758 C CA . GLU A 1 93 ? -10.259 10.504 1.781 1.00 88.19 93 GLU A CA 1
ATOM 759 C C . GLU A 1 93 ? -9.120 10.977 0.873 1.00 88.19 93 GLU A C 1
ATOM 761 O O . GLU A 1 93 ? -9.307 11.165 -0.328 1.00 88.19 93 GLU A O 1
ATOM 766 N N . ASN A 1 94 ? -7.915 11.091 1.433 1.00 82.81 94 ASN A N 1
ATOM 767 C CA . ASN A 1 94 ? -6.711 11.463 0.705 1.00 82.81 94 ASN A CA 1
ATOM 768 C C . ASN A 1 94 ? -5.685 10.338 0.831 1.00 82.81 94 ASN A C 1
ATOM 770 O O . ASN A 1 94 ? -4.730 10.481 1.604 1.00 82.81 94 ASN A O 1
ATOM 774 N N . PRO A 1 95 ? -5.860 9.213 0.101 1.00 67.38 95 PRO A N 1
ATOM 775 C CA . PRO A 1 95 ? -4.858 8.159 0.102 1.00 67.38 95 PRO A CA 1
ATOM 776 C C . PRO A 1 95 ? -3.549 8.813 -0.307 1.00 67.38 95 PRO A C 1
ATOM 778 O O . PRO A 1 95 ? -3.514 9.419 -1.383 1.00 67.38 95 PRO A O 1
ATOM 781 N N . VAL A 1 96 ? -2.558 8.757 0.602 1.00 70.50 96 VAL A N 1
ATOM 782 C CA . VAL A 1 96 ? -1.258 9.447 0.539 1.00 70.50 96 VAL A CA 1
ATOM 783 C C . VAL A 1 96 ? -0.934 9.712 -0.909 1.00 70.50 96 VAL A C 1
ATOM 785 O O . VAL A 1 96 ? -0.751 8.756 -1.667 1.00 70.50 96 VAL A O 1
ATOM 788 N N . GLN A 1 97 ? -0.999 10.985 -1.305 1.00 61.94 97 GLN A N 1
ATOM 789 C CA . GLN A 1 97 ? -0.817 11.383 -2.688 1.00 61.94 97 GLN A CA 1
ATOM 790 C C . GLN A 1 97 ? 0.567 10.876 -3.077 1.00 61.94 97 GLN A C 1
ATOM 792 O O . GLN A 1 97 ? 1.570 11.462 -2.682 1.00 61.94 97 GLN A O 1
ATOM 797 N N . VAL A 1 98 ? 0.610 9.705 -3.728 1.00 56.75 98 VAL A N 1
ATOM 798 C CA . VAL A 1 98 ? 1.860 9.072 -4.135 1.00 56.75 98 VAL A CA 1
ATOM 799 C C . VAL A 1 98 ? 2.509 10.140 -4.982 1.00 56.75 98 VAL A C 1
ATOM 801 O O . VAL A 1 98 ? 1.875 10.489 -5.991 1.00 56.75 98 VAL A O 1
ATOM 804 N N . PRO A 1 99 ? 3.661 10.700 -4.553 1.00 58.69 99 PRO A N 1
ATOM 805 C CA . PRO A 1 99 ? 4.303 11.778 -5.274 1.00 58.69 99 PRO A CA 1
ATOM 806 C C . PRO A 1 99 ? 4.287 11.365 -6.728 1.00 58.69 99 PRO A C 1
ATOM 808 O O . PRO A 1 99 ? 4.747 10.262 -7.050 1.00 58.69 99 PRO A O 1
ATOM 811 N N . THR A 1 100 ? 3.599 12.151 -7.563 1.00 62.75 100 THR A N 1
ATOM 812 C CA . THR A 1 100 ? 3.545 11.884 -8.998 1.00 62.75 100 THR A CA 1
ATOM 813 C C . THR A 1 100 ? 4.977 11.582 -9.384 1.00 62.75 100 THR A C 1
ATOM 815 O O . THR A 1 100 ? 5.826 12.386 -9.001 1.00 62.75 100 THR A O 1
ATOM 818 N N . PRO A 1 1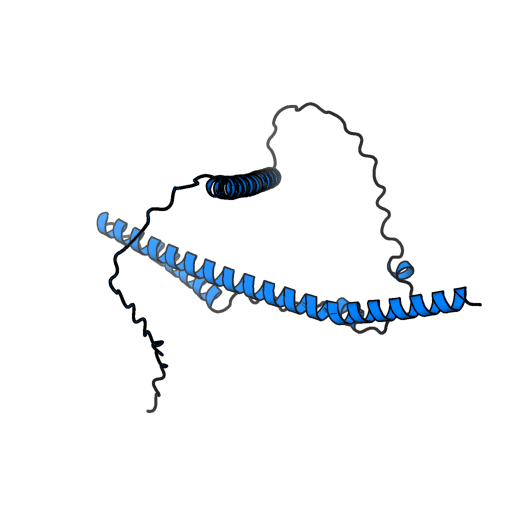01 ? 5.280 10.411 -9.973 1.00 58.66 101 PRO A N 1
ATOM 819 C CA . PRO A 1 101 ? 6.653 10.066 -10.276 1.00 58.66 101 PRO A CA 1
ATOM 820 C C . PRO A 1 101 ? 7.166 11.164 -11.198 1.00 58.66 101 PRO A C 1
ATOM 822 O O . PRO A 1 101 ? 6.829 11.211 -12.378 1.00 58.66 101 PRO A O 1
ATOM 825 N N . ILE A 1 102 ? 7.894 12.112 -10.612 1.00 67.00 102 ILE A N 1
ATOM 826 C CA . ILE A 1 102 ? 8.600 13.143 -11.335 1.00 67.00 102 ILE A CA 1
ATOM 827 C C . ILE A 1 102 ? 9.716 12.334 -11.955 1.00 67.00 102 ILE A C 1
ATOM 829 O O . ILE A 1 102 ? 10.690 11.993 -11.285 1.00 67.00 102 ILE A O 1
ATOM 833 N N . LEU A 1 103 ? 9.511 11.917 -13.205 1.00 69.25 103 LEU A N 1
ATOM 834 C CA . LEU A 1 103 ? 10.620 11.555 -14.065 1.00 69.25 103 LEU A CA 1
ATOM 835 C C . LEU A 1 103 ? 11.575 12.743 -13.952 1.00 69.25 103 LEU A C 1
ATOM 837 O O . LEU A 1 103 ? 11.180 13.844 -14.345 1.00 69.25 103 LEU A O 1
ATOM 841 N N . PRO A 1 104 ? 12.748 12.583 -13.310 1.00 70.50 104 PRO A N 1
ATOM 842 C CA . PRO A 1 104 ? 13.624 13.718 -13.114 1.00 70.50 104 PRO A CA 1
ATOM 843 C C . PRO A 1 104 ? 13.913 14.276 -14.501 1.00 70.50 104 PRO A C 1
ATOM 845 O O . PRO A 1 104 ? 14.091 13.508 -15.448 1.00 70.50 104 PRO A O 1
ATOM 848 N N . GLU A 1 105 ? 13.901 15.598 -14.643 1.00 61.91 105 GLU A N 1
ATOM 849 C CA . GLU A 1 105 ? 14.106 16.244 -15.944 1.00 61.91 105 GLU A CA 1
ATOM 850 C C . GLU A 1 105 ? 15.372 15.732 -16.631 1.00 61.91 105 GLU A C 1
ATOM 852 O O . GLU A 1 105 ? 15.382 15.599 -17.846 1.00 61.91 105 GLU A O 1
ATOM 857 N N . SER A 1 106 ? 16.383 15.309 -15.863 1.00 67.06 106 SER A N 1
ATOM 858 C CA . SER A 1 106 ? 17.574 14.624 -16.371 1.00 67.06 106 SER A CA 1
ATOM 859 C C . SER A 1 106 ? 17.274 13.354 -17.179 1.00 67.06 106 SER A C 1
ATOM 861 O O . SER A 1 106 ? 17.925 13.111 -18.188 1.00 67.06 106 SER A O 1
ATOM 863 N N . LEU A 1 107 ? 16.285 12.552 -16.782 1.00 72.81 107 LEU A N 1
ATOM 864 C CA . LEU A 1 107 ? 15.907 11.302 -17.443 1.00 72.81 107 LEU A CA 1
ATOM 865 C C . LEU A 1 107 ? 15.059 11.579 -18.687 1.00 72.81 107 LEU A C 1
ATOM 867 O O . LEU A 1 107 ? 15.311 10.990 -19.733 1.00 72.81 107 LEU A O 1
ATOM 871 N N . ILE A 1 108 ? 14.128 12.537 -18.615 1.00 73.00 108 ILE A N 1
ATOM 872 C CA . ILE A 1 108 ? 13.385 13.010 -19.795 1.00 73.00 108 ILE A CA 1
ATOM 873 C C . ILE A 1 108 ? 14.362 13.590 -20.819 1.00 73.00 108 ILE A C 1
ATOM 875 O O . ILE A 1 108 ? 14.307 13.243 -21.994 1.00 73.00 108 ILE A O 1
ATOM 879 N N . GLN A 1 109 ? 15.295 14.430 -20.378 1.00 72.94 109 GLN A N 1
ATOM 880 C CA . GLN A 1 109 ? 16.285 15.075 -21.232 1.00 72.94 109 GLN A CA 1
ATOM 881 C C . GLN A 1 109 ? 17.259 14.059 -21.839 1.00 72.94 109 GLN A C 1
ATOM 883 O O . GLN A 1 109 ? 17.591 14.179 -23.013 1.00 72.94 109 GLN A O 1
ATOM 888 N N . MET A 1 110 ? 17.646 13.020 -21.095 1.00 67.31 110 MET A N 1
ATOM 889 C CA . MET A 1 110 ? 18.446 11.906 -21.612 1.00 67.31 110 MET A CA 1
ATOM 890 C C . MET A 1 110 ? 17.688 11.084 -22.666 1.00 67.31 110 MET A C 1
ATOM 892 O O . MET A 1 110 ? 18.279 10.692 -23.665 1.00 67.31 110 MET A O 1
ATOM 896 N N . LEU A 1 111 ? 16.382 10.857 -22.479 1.00 70.62 111 LEU A N 1
ATOM 897 C CA . LEU A 1 111 ? 15.538 10.128 -23.437 1.00 70.62 111 LEU A CA 1
ATOM 898 C C . LEU A 1 111 ? 15.146 10.964 -24.668 1.00 70.62 111 LEU A C 1
ATOM 900 O O . LEU A 1 111 ? 14.855 10.402 -25.719 1.00 70.62 111 LEU A O 1
ATOM 904 N N . SER A 1 112 ? 15.125 12.293 -24.541 1.00 73.94 112 SER A N 1
ATOM 905 C CA . SER A 1 112 ? 14.722 13.225 -25.608 1.00 73.94 112 SER A CA 1
ATOM 906 C C . SER A 1 112 ? 15.891 13.687 -26.481 1.00 73.94 112 SER A C 1
ATOM 908 O O . SER A 1 112 ? 15.674 14.314 -27.519 1.00 73.94 112 SER A O 1
ATOM 910 N N . GLN A 1 113 ? 17.134 13.436 -26.063 1.00 71.25 113 GLN A N 1
ATOM 911 C CA . GLN A 1 113 ? 18.308 13.758 -26.867 1.00 71.25 113 GLN A CA 1
ATOM 912 C C . GLN A 1 113 ? 18.431 12.788 -28.046 1.00 71.25 113 GLN A C 1
ATOM 914 O O . GLN A 1 113 ? 18.267 11.577 -27.902 1.00 71.25 113 GLN A O 1
ATOM 919 N N . ALA A 1 114 ? 18.738 13.333 -29.227 1.00 58.44 114 ALA A N 1
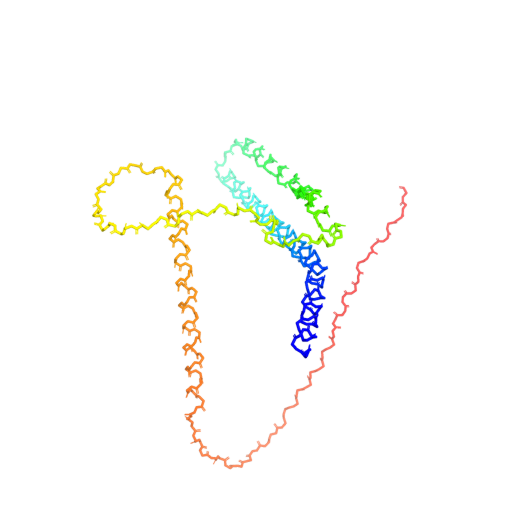ATOM 920 C CA . ALA A 1 114 ? 19.082 12.530 -30.395 1.00 58.44 114 ALA A CA 1
ATOM 921 C C . ALA A 1 114 ? 20.270 11.608 -30.056 1.00 58.44 114 ALA A C 1
ATOM 923 O O . ALA A 1 114 ? 21.138 12.048 -29.297 1.00 58.44 114 ALA A O 1
ATOM 924 N N . PRO A 1 115 ? 20.343 10.379 -30.610 1.00 60.09 115 PRO A N 1
ATOM 925 C CA . PRO A 1 115 ? 21.428 9.442 -30.335 1.00 60.09 115 PRO A CA 1
ATOM 926 C C . PRO A 1 115 ? 22.777 10.130 -30.548 1.00 60.09 115 PRO A C 1
ATOM 928 O O . PRO A 1 115 ? 23.185 10.392 -31.683 1.00 60.09 115 PRO A O 1
ATOM 931 N N . SER A 1 116 ? 23.435 10.501 -29.448 1.00 57.62 116 SER A N 1
ATOM 932 C CA . SER A 1 116 ? 24.735 11.153 -29.509 1.00 57.62 116 SER A CA 1
ATOM 933 C C . SER A 1 116 ? 25.706 10.170 -30.146 1.00 57.62 116 SER A C 1
ATOM 935 O O . SER A 1 116 ? 25.720 8.987 -29.815 1.00 57.62 116 SER A O 1
ATOM 937 N N . THR A 1 117 ? 26.539 10.646 -31.066 1.00 51.72 117 THR A N 1
ATOM 938 C CA . THR A 1 117 ? 27.604 9.837 -31.672 1.00 51.72 117 THR A CA 1
ATOM 939 C C . THR A 1 117 ? 28.716 9.477 -30.682 1.00 51.72 117 THR A C 1
ATOM 941 O O . THR A 1 117 ? 29.678 8.823 -31.080 1.00 51.72 117 THR A O 1
ATOM 944 N N . GLN A 1 118 ? 28.617 9.907 -29.420 1.00 56.50 118 GLN A N 1
ATOM 945 C CA . GLN A 1 118 ? 29.504 9.464 -28.347 1.00 56.50 118 GLN A CA 1
ATOM 946 C C . GLN A 1 118 ? 29.345 7.964 -28.095 1.00 56.50 118 GLN A C 1
ATOM 948 O O . GLN A 1 118 ? 28.236 7.462 -27.913 1.00 56.50 118 GLN A O 1
ATOM 953 N N . SER A 1 119 ? 30.476 7.255 -28.083 1.00 57.72 119 SER A N 1
ATOM 954 C CA . SER A 1 119 ? 30.521 5.833 -27.753 1.00 57.72 119 SER A CA 1
ATOM 955 C C . SER A 1 119 ? 30.040 5.626 -26.321 1.00 57.72 119 SER A C 1
ATOM 957 O O . SER A 1 119 ? 30.326 6.435 -25.437 1.00 57.72 119 SER A O 1
ATOM 959 N N . ILE A 1 120 ? 29.349 4.518 -26.068 1.00 58.50 120 ILE A N 1
ATOM 960 C CA . ILE A 1 120 ? 28.923 4.126 -24.718 1.00 58.50 120 ILE A CA 1
ATOM 961 C C . ILE A 1 120 ? 30.141 4.021 -23.774 1.00 58.50 120 ILE A C 1
ATOM 963 O O . ILE A 1 120 ? 30.033 4.363 -22.599 1.00 58.50 120 ILE A O 1
ATOM 967 N N . GLU A 1 121 ? 31.316 3.647 -24.296 1.00 53.12 121 GLU A N 1
ATOM 968 C CA . GLU A 1 121 ? 32.602 3.660 -23.584 1.00 53.12 121 GLU A CA 1
ATOM 969 C C . GLU A 1 121 ? 33.037 5.046 -23.080 1.00 53.12 121 GLU A C 1
ATOM 971 O O . GLU A 1 121 ? 33.645 5.124 -22.015 1.00 53.12 121 GLU A O 1
ATOM 976 N N . ASP A 1 122 ? 32.708 6.130 -23.791 1.00 65.12 122 ASP A N 1
ATOM 977 C CA . ASP A 1 122 ? 33.071 7.497 -23.386 1.00 65.12 122 ASP A CA 1
ATOM 978 C C . ASP A 1 122 ? 32.119 8.030 -22.301 1.00 65.12 122 ASP A C 1
ATOM 980 O O . ASP A 1 122 ? 32.527 8.773 -21.410 1.00 65.12 122 ASP A O 1
ATOM 984 N N . LEU A 1 123 ? 30.846 7.617 -22.347 1.00 57.78 123 LEU A N 1
ATOM 985 C CA . LEU A 1 123 ? 29.823 7.937 -21.340 1.00 57.78 123 LEU A CA 1
ATOM 986 C C . LEU A 1 123 ? 29.998 7.136 -20.038 1.00 57.78 123 LEU A C 1
ATOM 988 O O . LEU A 1 123 ? 29.648 7.627 -18.967 1.00 57.78 123 LEU A O 1
ATOM 992 N N . LEU A 1 124 ? 30.559 5.925 -20.119 1.00 59.75 124 LEU A N 1
ATOM 993 C CA . LEU A 1 124 ? 30.940 5.080 -18.976 1.00 59.75 124 LEU A CA 1
ATOM 994 C C . LEU A 1 124 ? 32.383 5.322 -18.495 1.00 59.75 124 LEU A C 1
ATOM 996 O O . LEU A 1 124 ? 32.908 4.523 -17.710 1.00 59.75 124 LEU A O 1
ATOM 1000 N N . GLY A 1 125 ? 33.015 6.408 -18.954 1.00 49.88 125 GLY A N 1
ATOM 1001 C CA . GLY A 1 125 ? 34.347 6.829 -18.536 1.00 49.88 125 GLY A CA 1
ATOM 1002 C C . GLY A 1 125 ? 34.509 6.789 -17.014 1.00 49.88 125 GLY A C 1
ATOM 1003 O O . GLY A 1 125 ? 33.769 7.435 -16.278 1.00 49.88 125 GLY A O 1
ATOM 1004 N N . GLU A 1 126 ? 35.477 5.981 -16.570 1.00 51.62 126 GLU A N 1
ATOM 1005 C CA . GLU A 1 126 ? 35.826 5.715 -15.169 1.00 51.62 126 GLU A CA 1
ATOM 1006 C C . GLU A 1 126 ? 34.655 5.270 -14.278 1.00 51.62 126 GLU A C 1
ATOM 1008 O O . GLU A 1 126 ? 34.402 5.807 -13.199 1.00 51.62 126 GLU A O 1
ATOM 1013 N N . LEU A 1 127 ? 34.007 4.161 -14.650 1.00 52.06 127 LEU A N 1
ATOM 1014 C CA . LEU A 1 127 ? 33.408 3.302 -13.629 1.00 52.06 127 LEU A CA 1
ATOM 1015 C C . LEU A 1 127 ? 34.498 3.034 -12.569 1.00 52.06 127 LEU A C 1
ATOM 1017 O O . LEU A 1 127 ? 35.545 2.485 -12.936 1.00 52.06 127 LEU A O 1
ATOM 1021 N N . PRO A 1 128 ? 34.325 3.431 -11.288 1.00 49.12 128 PRO A N 1
ATOM 1022 C CA . PRO A 1 128 ? 35.361 3.260 -10.286 1.00 49.12 128 PRO A CA 1
ATOM 1023 C C . PRO A 1 128 ? 35.687 1.779 -10.252 1.00 49.12 128 PRO A C 1
ATOM 1025 O O . PRO A 1 128 ? 34.850 0.948 -9.887 1.00 49.12 128 PRO A O 1
ATOM 1028 N N . THR A 1 129 ? 36.897 1.450 -10.696 1.00 51.56 129 THR A N 1
ATOM 1029 C CA . THR A 1 129 ? 37.447 0.104 -10.650 1.00 51.56 129 THR A CA 1
ATOM 1030 C C . THR A 1 129 ? 37.644 -0.216 -9.178 1.00 51.56 129 THR A C 1
ATOM 1032 O O . THR A 1 129 ? 38.718 -0.062 -8.598 1.00 51.56 129 THR A O 1
ATOM 1035 N N . SER A 1 130 ? 36.541 -0.570 -8.519 1.00 51.88 130 SER A N 1
ATOM 1036 C CA . SER A 1 130 ? 36.534 -0.969 -7.129 1.00 51.88 130 SER A CA 1
ATOM 1037 C C . SER A 1 130 ? 37.434 -2.189 -7.069 1.00 51.88 130 SER A C 1
ATOM 1039 O O . SER A 1 130 ? 37.127 -3.259 -7.596 1.00 51.88 130 SER A O 1
ATOM 1041 N N . LYS A 1 131 ? 38.640 -1.970 -6.541 1.00 53.56 131 LYS A N 1
ATOM 1042 C CA . LYS A 1 131 ? 39.649 -3.005 -6.393 1.00 53.56 131 LYS A CA 1
ATOM 1043 C C . LYS A 1 131 ? 38.965 -4.151 -5.669 1.00 53.56 131 LYS A C 1
ATOM 1045 O O . LYS A 1 131 ? 38.554 -3.998 -4.518 1.00 53.56 131 LYS A O 1
ATOM 1050 N N . SER A 1 132 ? 38.816 -5.277 -6.356 1.00 55.31 132 SER A N 1
ATOM 1051 C CA . SER A 1 132 ? 38.297 -6.510 -5.788 1.00 55.31 132 SER A CA 1
ATOM 1052 C C . SER A 1 132 ? 39.318 -7.006 -4.765 1.00 55.31 132 SER A C 1
ATOM 1054 O O . SER A 1 132 ? 40.234 -7.779 -5.040 1.00 55.31 132 SER A O 1
ATOM 1056 N N . GLY A 1 133 ? 39.205 -6.457 -3.555 1.00 57.25 133 GLY A N 1
ATOM 1057 C CA . GLY A 1 133 ? 40.025 -6.792 -2.409 1.00 57.25 133 GLY A CA 1
ATOM 1058 C C . GLY A 1 133 ? 39.862 -8.271 -2.108 1.00 57.25 133 GLY A C 1
ATOM 1059 O O . GLY A 1 133 ? 38.821 -8.716 -1.628 1.00 57.25 133 GLY A O 1
ATOM 1060 N N . LYS A 1 134 ? 40.912 -9.028 -2.421 1.00 69.88 134 LYS A N 1
ATOM 1061 C CA . LYS A 1 134 ? 41.088 -10.456 -2.163 1.00 69.88 134 LYS A CA 1
ATOM 1062 C C . LYS A 1 134 ? 40.861 -10.733 -0.670 1.00 69.88 134 LYS A C 1
ATOM 1064 O O . LYS A 1 134 ? 41.769 -10.606 0.150 1.00 69.88 134 LYS A O 1
ATOM 1069 N N . ARG A 1 135 ? 39.622 -11.063 -0.299 1.00 58.66 135 ARG A N 1
ATOM 1070 C CA . ARG A 1 135 ? 39.221 -11.320 1.087 1.00 58.66 135 ARG A CA 1
ATOM 1071 C C . ARG A 1 135 ? 39.713 -12.710 1.484 1.00 58.66 135 ARG A C 1
ATOM 1073 O O . ARG A 1 135 ? 39.170 -13.720 1.050 1.00 58.66 135 ARG A O 1
ATOM 1080 N N . LYS A 1 136 ? 40.776 -12.760 2.290 1.00 71.56 136 LYS A N 1
ATOM 1081 C CA . LYS A 1 136 ? 41.224 -13.993 2.949 1.00 71.56 136 LYS A CA 1
ATOM 1082 C C . LYS A 1 136 ? 40.128 -14.467 3.910 1.00 71.56 136 LYS A C 1
ATOM 1084 O O . LYS A 1 136 ? 39.687 -13.699 4.764 1.00 71.56 136 LYS A O 1
ATOM 1089 N N . HIS A 1 137 ? 39.717 -15.725 3.786 1.00 56.12 137 HIS A N 1
ATOM 1090 C CA . HIS A 1 137 ? 38.935 -16.408 4.811 1.00 56.12 137 HIS A CA 1
ATOM 1091 C C . HIS A 1 137 ? 39.827 -16.601 6.042 1.00 56.12 137 HIS A C 1
ATOM 1093 O O . HIS A 1 137 ? 40.761 -17.398 6.012 1.00 56.12 137 HIS A O 1
ATOM 1099 N N . LYS A 1 138 ? 39.570 -15.846 7.114 1.00 56.00 138 LYS A N 1
ATOM 1100 C CA . LYS A 1 138 ? 40.033 -16.216 8.451 1.00 56.00 138 LYS A CA 1
ATOM 1101 C C . LYS A 1 138 ? 38.905 -16.991 9.119 1.00 56.00 138 LYS A C 1
ATOM 1103 O O . LYS A 1 138 ? 37.837 -16.439 9.364 1.00 56.00 138 LYS A O 1
ATOM 1108 N N . ASN A 1 139 ? 39.162 -18.275 9.339 1.00 60.16 139 ASN A N 1
ATOM 1109 C CA . ASN A 1 139 ? 38.412 -19.135 10.238 1.00 60.16 139 ASN A CA 1
ATOM 1110 C C . ASN A 1 139 ? 38.718 -18.635 11.658 1.00 60.16 139 ASN A C 1
ATOM 1112 O O . ASN A 1 139 ? 39.781 -18.930 12.194 1.00 60.16 139 ASN A O 1
ATOM 1116 N N . GLY A 1 140 ? 37.878 -17.732 12.159 1.00 53.97 140 GLY A N 1
ATOM 1117 C CA . GLY A 1 140 ? 38.015 -17.090 13.461 1.00 53.97 140 GLY A CA 1
ATOM 1118 C C . GLY A 1 140 ? 36.839 -17.496 14.332 1.00 53.97 140 GLY A C 1
ATOM 1119 O O . GLY A 1 140 ? 35.708 -17.104 14.063 1.00 53.97 140 GLY A O 1
ATOM 1120 N N . GLU A 1 141 ? 37.170 -18.349 15.285 1.00 48.72 141 GLU A N 1
ATOM 1121 C CA . GLU A 1 141 ? 36.445 -18.850 16.448 1.00 48.72 141 GLU A CA 1
ATOM 1122 C C . GLU A 1 141 ? 35.512 -17.813 17.108 1.00 48.72 141 GLU A C 1
ATOM 1124 O O . GLU A 1 141 ? 35.837 -16.630 17.201 1.00 48.72 141 GLU A O 1
ATOM 1129 N N . LEU A 1 142 ? 34.317 -18.276 17.494 1.00 48.22 142 LEU A N 1
ATOM 1130 C CA . LEU A 1 142 ? 33.263 -17.517 18.171 1.00 48.22 142 LEU A CA 1
ATOM 1131 C C . LEU A 1 142 ? 33.659 -17.290 19.634 1.00 48.22 142 LEU A C 1
ATOM 1133 O O . LEU A 1 142 ? 33.665 -18.240 20.409 1.00 48.22 142 LEU A O 1
ATOM 1137 N N . ASP A 1 143 ? 33.945 -16.036 19.972 1.00 50.72 143 ASP A N 1
ATOM 1138 C CA . ASP A 1 143 ? 34.122 -15.545 21.340 1.00 50.72 143 ASP A CA 1
ATOM 1139 C C . ASP A 1 143 ? 32.896 -14.718 21.774 1.00 50.72 143 ASP A C 1
ATOM 1141 O O . ASP A 1 143 ? 32.169 -14.168 20.936 1.00 50.72 143 ASP A O 1
ATOM 1145 N N . GLU A 1 144 ? 32.648 -14.721 23.079 1.00 48.78 144 GLU A N 1
ATOM 1146 C CA . GLU A 1 144 ? 31.391 -14.438 23.766 1.00 48.78 144 GLU A CA 1
ATOM 1147 C C . GLU A 1 144 ? 30.780 -13.039 23.542 1.00 48.78 144 GLU A C 1
ATOM 1149 O O . GLU A 1 144 ? 31.416 -11.987 23.577 1.00 48.78 144 GLU A O 1
ATOM 1154 N N . GLU A 1 145 ? 29.463 -13.088 23.333 1.00 54.75 145 GLU A N 1
ATOM 1155 C CA . GLU A 1 145 ? 28.406 -12.203 23.830 1.00 54.75 145 GLU A CA 1
ATOM 1156 C C . GLU A 1 145 ? 28.797 -10.848 24.468 1.00 54.75 145 GLU A C 1
ATOM 1158 O O . GLU A 1 145 ? 29.184 -10.741 25.627 1.00 54.75 145 GLU A O 1
ATOM 1163 N N . THR A 1 146 ? 28.536 -9.765 23.725 1.00 54.66 146 THR A N 1
ATOM 1164 C CA . THR A 1 146 ? 28.301 -8.407 24.257 1.00 54.66 146 THR A CA 1
ATOM 1165 C C . THR A 1 146 ? 27.153 -7.724 23.483 1.00 54.66 146 THR A C 1
ATOM 1167 O O . THR A 1 146 ? 26.884 -8.092 22.330 1.00 54.66 146 THR A O 1
ATOM 1170 N N . PRO A 1 147 ? 26.418 -6.767 24.097 1.00 52.69 147 PRO A N 1
ATOM 1171 C CA . PRO A 1 147 ? 25.049 -6.412 23.715 1.00 52.69 147 PRO A CA 1
ATOM 1172 C C . PRO A 1 147 ? 24.992 -5.813 22.311 1.00 52.69 147 PRO A C 1
ATOM 1174 O O . PRO A 1 147 ? 25.564 -4.761 22.027 1.00 52.69 147 PRO A O 1
ATOM 1177 N N . THR A 1 148 ? 24.311 -6.517 21.411 1.00 55.22 148 THR A N 1
ATOM 1178 C CA . THR A 1 148 ? 24.212 -6.137 20.004 1.00 55.22 148 THR A CA 1
ATOM 1179 C C . THR A 1 148 ? 23.115 -5.093 19.821 1.00 55.22 148 THR A C 1
ATOM 1181 O O . THR A 1 148 ? 21.953 -5.347 20.116 1.00 55.22 148 THR A O 1
ATOM 1184 N N . ASP A 1 149 ? 23.520 -3.935 19.301 1.00 70.94 149 ASP A N 1
ATOM 1185 C CA . ASP A 1 149 ? 22.697 -2.911 18.648 1.00 70.94 149 ASP A CA 1
ATOM 1186 C C . ASP A 1 149 ? 21.395 -3.488 18.030 1.00 70.94 149 ASP A C 1
ATOM 1188 O O . ASP A 1 149 ? 21.481 -4.378 17.170 1.00 70.94 149 ASP A O 1
ATOM 1192 N N . PRO A 1 150 ? 20.201 -3.008 18.435 1.00 74.19 150 PRO A N 1
ATOM 1193 C CA . PRO A 1 150 ? 18.910 -3.573 18.031 1.00 74.19 150 PRO A CA 1
ATOM 1194 C C . PRO A 1 150 ? 18.717 -3.635 16.508 1.00 74.19 150 PRO A C 1
ATOM 1196 O O . PRO A 1 150 ? 18.137 -4.599 16.005 1.00 74.19 150 PRO A O 1
ATOM 1199 N N . ALA A 1 151 ? 19.292 -2.694 15.748 1.00 75.31 151 ALA A N 1
ATOM 1200 C CA . ALA A 1 151 ? 19.205 -2.691 14.285 1.00 75.31 151 ALA A CA 1
ATOM 1201 C C . ALA A 1 151 ? 19.936 -3.887 13.640 1.00 75.31 151 ALA A C 1
ATOM 1203 O O . ALA A 1 151 ? 19.582 -4.364 12.556 1.00 75.31 151 ALA A O 1
ATOM 1204 N N . LYS A 1 152 ? 20.973 -4.416 14.302 1.00 75.88 152 LYS A N 1
ATOM 1205 C CA . LYS A 1 152 ? 21.687 -5.611 13.831 1.00 75.88 152 LYS A CA 1
ATOM 1206 C C . LYS A 1 152 ? 20.925 -6.895 14.140 1.00 75.88 152 LYS A C 1
ATOM 1208 O O . LYS A 1 152 ? 21.050 -7.845 13.363 1.00 75.88 152 LYS A O 1
ATOM 1213 N N . GLU A 1 153 ? 20.161 -6.936 15.229 1.00 80.44 153 GLU A N 1
ATOM 1214 C CA . GLU A 1 153 ? 19.346 -8.102 15.575 1.00 80.44 153 GLU A CA 1
ATOM 1215 C C . GLU A 1 153 ? 18.112 -8.209 14.671 1.00 80.44 153 GLU A C 1
ATOM 1217 O O . GLU A 1 153 ? 17.842 -9.291 14.152 1.00 80.44 153 GLU A O 1
ATOM 1222 N N . GLU A 1 154 ? 17.458 -7.094 14.336 1.00 85.25 154 GLU A N 1
ATOM 1223 C CA . GLU A 1 154 ? 16.351 -7.074 13.367 1.00 85.25 154 GLU A CA 1
ATOM 1224 C C . GLU A 1 154 ? 16.783 -7.644 12.004 1.00 85.25 154 GLU A C 1
ATOM 1226 O O . GLU A 1 154 ? 16.175 -8.577 11.473 1.00 85.25 154 GLU A O 1
ATOM 1231 N N . ARG A 1 155 ? 17.938 -7.199 11.491 1.00 87.62 155 ARG A N 1
ATOM 1232 C CA . ARG A 1 155 ? 18.506 -7.720 10.237 1.00 87.62 155 ARG A CA 1
ATOM 1233 C C . ARG A 1 155 ? 18.862 -9.211 10.313 1.00 87.62 155 ARG A C 1
ATOM 1235 O O . ARG A 1 155 ? 18.844 -9.918 9.298 1.00 87.62 155 ARG A O 1
ATOM 1242 N N . ARG A 1 156 ? 19.227 -9.718 11.497 1.00 85.88 156 ARG A N 1
ATOM 1243 C CA . ARG A 1 156 ? 19.459 -11.157 11.717 1.00 85.88 156 ARG A CA 1
ATOM 1244 C C . ARG A 1 156 ? 18.143 -11.929 11.705 1.00 85.88 156 ARG A C 1
ATOM 1246 O O . ARG A 1 156 ? 18.103 -13.000 11.094 1.00 85.88 156 ARG A O 1
ATOM 1253 N N . GLN A 1 157 ? 17.089 -11.395 12.317 1.00 90.00 157 GLN A N 1
ATOM 1254 C CA . GLN A 1 157 ? 15.767 -12.018 12.337 1.00 90.00 157 GLN A CA 1
ATOM 1255 C C . GLN A 1 157 ? 15.125 -12.057 10.948 1.00 90.00 157 GLN A C 1
ATOM 1257 O O . GLN A 1 157 ? 14.708 -13.132 10.519 1.00 90.00 157 GLN A O 1
ATOM 1262 N N . GLU A 1 158 ? 15.170 -10.966 10.179 1.00 89.75 158 GLU A N 1
ATOM 1263 C CA . GLU A 1 158 ? 14.672 -10.933 8.795 1.00 89.75 158 GLU A CA 1
ATOM 1264 C C . GLU A 1 158 ? 15.361 -12.006 7.931 1.00 89.75 158 GLU A C 1
ATOM 1266 O O . GLU A 1 158 ? 14.731 -12.781 7.204 1.00 89.75 158 GLU A O 1
ATOM 1271 N N . LYS A 1 159 ? 16.686 -12.135 8.065 1.00 94.12 159 LYS A N 1
ATOM 1272 C CA . LYS A 1 159 ? 17.461 -13.140 7.329 1.00 94.12 159 LYS A CA 1
ATOM 1273 C C . LYS A 1 159 ? 17.120 -14.573 7.750 1.00 94.12 159 LYS A C 1
ATOM 1275 O O . LYS A 1 159 ? 17.211 -15.478 6.914 1.00 94.12 159 LYS A O 1
ATOM 1280 N N . ARG A 1 160 ? 16.753 -14.801 9.017 1.00 94.50 160 ARG A N 1
ATOM 1281 C CA . ARG A 1 160 ? 16.256 -16.100 9.503 1.00 94.50 160 ARG A CA 1
ATOM 1282 C C . ARG A 1 160 ? 14.866 -16.391 8.930 1.00 94.50 160 ARG A C 1
ATOM 1284 O O . ARG A 1 160 ? 14.704 -17.458 8.344 1.00 94.50 160 ARG A O 1
ATOM 1291 N N . ALA A 1 161 ? 13.946 -15.426 8.969 1.00 91.75 161 ALA A N 1
ATOM 1292 C CA . ALA A 1 161 ? 12.599 -15.543 8.404 1.00 91.75 161 ALA A CA 1
ATOM 1293 C C . ALA A 1 161 ? 12.617 -15.830 6.890 1.00 91.75 161 ALA A C 1
ATOM 1295 O O . ALA A 1 161 ? 11.911 -16.704 6.387 1.00 91.75 161 ALA A O 1
ATOM 1296 N N . ARG A 1 162 ? 13.512 -15.179 6.137 1.00 93.19 162 ARG A N 1
ATOM 1297 C CA . ARG A 1 162 ? 13.668 -15.448 4.699 1.00 93.19 162 ARG A CA 1
ATOM 1298 C C . ARG A 1 162 ? 14.185 -16.861 4.410 1.00 93.19 162 ARG A C 1
ATOM 1300 O O . ARG A 1 162 ? 13.848 -17.454 3.385 1.00 93.19 162 ARG A O 1
ATOM 1307 N N . ARG A 1 163 ? 15.034 -17.411 5.285 1.00 92.75 163 ARG A N 1
ATOM 1308 C CA . ARG A 1 163 ? 15.561 -18.777 5.136 1.00 92.75 163 ARG A CA 1
ATOM 1309 C C . ARG A 1 163 ? 14.508 -19.830 5.458 1.00 92.75 163 ARG A C 1
ATOM 1311 O O . ARG A 1 163 ? 14.466 -20.834 4.752 1.00 92.75 163 ARG A O 1
ATOM 1318 N N . THR A 1 164 ? 13.681 -19.606 6.475 1.00 91.12 164 THR A N 1
ATOM 1319 C CA . THR A 1 164 ? 12.578 -20.514 6.815 1.00 91.12 164 THR A CA 1
ATOM 1320 C C . THR A 1 164 ? 11.521 -20.511 5.718 1.00 91.12 164 THR A C 1
ATOM 1322 O O . THR A 1 164 ? 11.215 -21.579 5.198 1.00 91.12 164 THR A O 1
ATOM 1325 N N . SER A 1 165 ? 11.098 -19.335 5.243 1.00 91.75 165 SER A N 1
ATOM 1326 C CA . SER A 1 165 ? 10.150 -19.212 4.123 1.00 91.75 165 SER A CA 1
ATOM 1327 C C . SER A 1 165 ? 10.641 -19.927 2.853 1.00 91.75 165 SER A C 1
ATOM 1329 O O . SER A 1 165 ? 9.910 -20.705 2.243 1.00 91.75 165 SER A O 1
ATOM 1331 N N . LYS A 1 166 ? 11.922 -19.761 2.484 1.00 94.12 166 LYS A N 1
ATOM 1332 C CA . LYS A 1 166 ? 12.498 -20.460 1.321 1.00 94.12 166 LYS A CA 1
ATOM 1333 C C . LYS A 1 166 ? 12.541 -21.984 1.494 1.00 94.12 166 LYS A C 1
ATOM 1335 O O . LYS A 1 166 ? 12.484 -22.704 0.499 1.00 94.12 166 LYS A O 1
ATOM 1340 N N . ARG A 1 167 ? 12.712 -22.479 2.723 1.00 91.75 167 ARG A N 1
ATOM 1341 C CA . ARG A 1 167 ? 12.725 -23.920 3.006 1.00 91.75 167 ARG A CA 1
ATOM 1342 C C . ARG A 1 167 ? 11.317 -24.502 2.912 1.00 91.75 167 ARG A C 1
ATOM 1344 O O . ARG A 1 167 ? 11.156 -25.520 2.256 1.00 91.75 167 ARG A O 1
ATOM 1351 N N . GLU A 1 168 ? 10.331 -23.813 3.475 1.00 94.00 168 GLU A N 1
ATOM 1352 C CA . GLU A 1 168 ? 8.928 -24.231 3.437 1.00 94.00 168 GLU A CA 1
ATOM 1353 C C . GLU A 1 168 ? 8.391 -24.303 2.000 1.00 94.00 168 GLU A C 1
ATOM 1355 O O . GLU A 1 168 ? 7.750 -25.280 1.630 1.00 94.00 168 GLU A O 1
ATOM 1360 N N . ALA A 1 169 ? 8.719 -23.321 1.151 1.00 92.94 169 ALA A N 1
ATOM 1361 C CA . ALA A 1 169 ? 8.310 -23.342 -0.256 1.00 92.94 169 ALA A CA 1
ATOM 1362 C C . ALA A 1 169 ? 8.853 -24.570 -1.012 1.00 92.94 169 ALA A C 1
ATOM 1364 O O . ALA A 1 169 ? 8.124 -25.202 -1.768 1.00 92.94 169 ALA A O 1
ATOM 1365 N N . ARG A 1 170 ? 10.118 -24.942 -0.766 1.00 93.56 170 ARG A N 1
ATOM 1366 C CA . ARG A 1 170 ? 10.741 -26.130 -1.376 1.00 93.56 170 ARG A CA 1
ATOM 1367 C C . ARG A 1 170 ? 10.152 -27.440 -0.860 1.00 93.56 170 ARG A C 1
ATOM 1369 O O . ARG A 1 170 ? 10.119 -28.417 -1.594 1.00 93.56 170 ARG A O 1
ATOM 1376 N N . GLU A 1 171 ? 9.733 -27.475 0.401 1.00 92.44 171 GLU A N 1
ATOM 1377 C CA . GLU A 1 171 ? 9.111 -28.656 1.006 1.00 92.44 171 GLU A CA 1
ATOM 1378 C C . GLU A 1 171 ? 7.693 -28.880 0.470 1.00 92.44 171 GLU A C 1
ATOM 1380 O O . GLU A 1 171 ? 7.351 -30.006 0.119 1.00 92.44 171 GLU A O 1
ATOM 1385 N N . LYS A 1 172 ? 6.908 -27.807 0.303 1.00 94.94 172 LYS A N 1
ATOM 1386 C CA . LYS A 1 172 ? 5.589 -27.880 -0.346 1.00 94.94 172 LYS A CA 1
ATOM 1387 C C . LYS A 1 172 ? 5.691 -28.339 -1.800 1.00 94.94 172 LYS A C 1
ATOM 1389 O O . LYS A 1 172 ? 4.936 -29.213 -2.202 1.00 94.94 172 LYS A O 1
ATOM 1394 N N . GLU A 1 173 ? 6.658 -27.815 -2.553 1.00 93.06 173 GLU A N 1
ATOM 1395 C CA . GLU A 1 173 ? 6.918 -28.252 -3.932 1.00 93.06 173 GLU A CA 1
ATOM 1396 C C . GLU A 1 173 ? 7.302 -29.741 -3.996 1.00 93.06 173 GLU A C 1
ATOM 1398 O O . GLU A 1 173 ? 6.806 -30.468 -4.852 1.00 93.06 173 GLU A O 1
ATOM 1403 N N . ALA A 1 174 ? 8.135 -30.220 -3.065 1.00 93.25 174 ALA A N 1
ATOM 1404 C CA . ALA A 1 174 ? 8.517 -31.629 -3.000 1.00 93.25 174 ALA A CA 1
ATOM 1405 C C . ALA A 1 174 ? 7.335 -32.554 -2.653 1.00 93.25 174 ALA A C 1
ATOM 1407 O O . ALA A 1 174 ? 7.216 -33.623 -3.249 1.00 93.25 174 ALA A O 1
ATOM 1408 N N . LEU A 1 175 ? 6.458 -32.143 -1.730 1.00 92.75 175 LEU A N 1
ATOM 1409 C CA . LEU A 1 175 ? 5.241 -32.891 -1.394 1.00 92.75 175 LEU A CA 1
ATOM 1410 C C . LEU A 1 175 ? 4.268 -32.955 -2.575 1.00 92.75 175 LEU A C 1
ATOM 1412 O O . LEU A 1 175 ? 3.768 -34.027 -2.897 1.00 92.75 175 LEU A O 1
ATOM 1416 N N . GLU A 1 176 ? 4.050 -31.837 -3.264 1.00 92.06 176 GLU A N 1
ATOM 1417 C CA . GLU A 1 176 ? 3.180 -31.801 -4.443 1.00 92.06 176 GLU A CA 1
ATOM 1418 C C . GLU A 1 176 ? 3.743 -32.662 -5.588 1.00 92.06 176 GLU A C 1
ATOM 1420 O O . GLU A 1 176 ? 3.008 -33.379 -6.267 1.00 92.06 176 GLU A O 1
ATOM 1425 N N . GLN A 1 177 ? 5.067 -32.646 -5.784 1.00 93.81 177 GLN A N 1
ATOM 1426 C CA . GLN A 1 177 ? 5.742 -33.524 -6.739 1.00 93.81 177 GLN A CA 1
ATOM 1427 C C . GLN A 1 177 ? 5.516 -35.003 -6.387 1.00 93.81 177 GLN A C 1
ATOM 1429 O O . GLN A 1 177 ? 5.188 -35.797 -7.266 1.00 93.81 177 GLN A O 1
ATOM 1434 N N . GLN A 1 178 ? 5.632 -35.360 -5.104 1.00 92.19 178 GLN A N 1
ATOM 1435 C CA . GLN A 1 178 ? 5.401 -36.721 -4.624 1.00 92.19 178 GLN A CA 1
ATOM 1436 C C . GLN A 1 178 ? 3.950 -37.177 -4.848 1.00 92.19 178 GLN A C 1
ATOM 1438 O O . GLN A 1 178 ? 3.735 -38.317 -5.258 1.00 92.19 178 GLN A O 1
ATOM 1443 N N . GLU A 1 179 ? 2.958 -36.312 -4.616 1.00 90.31 179 GLU A N 1
ATOM 1444 C CA . GLU A 1 179 ? 1.550 -36.622 -4.903 1.00 90.31 179 GLU A CA 1
ATOM 1445 C C . GLU A 1 179 ? 1.311 -36.852 -6.400 1.00 90.31 179 GLU A C 1
ATOM 1447 O O . GLU A 1 179 ? 0.630 -37.811 -6.778 1.00 90.31 179 GLU A O 1
ATOM 1452 N N . ARG A 1 180 ? 1.918 -36.026 -7.264 1.00 91.00 180 ARG A N 1
ATOM 1453 C CA . ARG A 1 180 ? 1.841 -36.199 -8.724 1.00 91.00 180 ARG A CA 1
ATOM 1454 C C . ARG A 1 180 ? 2.462 -37.521 -9.178 1.00 91.00 180 ARG A C 1
ATOM 1456 O O . ARG A 1 180 ? 1.860 -38.223 -9.992 1.00 91.00 180 ARG A O 1
ATOM 1463 N N . ASP A 1 181 ? 3.613 -37.891 -8.625 1.00 89.44 181 ASP A N 1
ATOM 1464 C CA . ASP A 1 181 ? 4.284 -39.150 -8.956 1.00 89.44 181 ASP A CA 1
ATOM 1465 C C . ASP A 1 181 ? 3.486 -40.370 -8.450 1.00 89.44 181 ASP A C 1
ATOM 1467 O O . ASP A 1 181 ? 3.351 -41.366 -9.163 1.00 89.44 181 ASP A O 1
ATOM 1471 N N . ALA A 1 182 ? 2.882 -40.287 -7.257 1.00 82.44 182 ALA A N 1
ATOM 1472 C CA . ALA A 1 182 ? 2.029 -41.344 -6.709 1.00 82.44 182 ALA A CA 1
ATOM 1473 C C . ALA A 1 182 ? 0.745 -41.555 -7.533 1.00 82.44 182 ALA A C 1
ATOM 1475 O O . ALA A 1 182 ? 0.359 -42.698 -7.792 1.00 82.44 182 ALA A O 1
ATOM 1476 N N . ALA A 1 183 ? 0.110 -40.474 -8.000 1.00 78.25 183 ALA A N 1
ATOM 1477 C CA . ALA A 1 183 ? -1.055 -40.552 -8.882 1.00 78.25 183 ALA A CA 1
ATOM 1478 C C . ALA A 1 183 ? -0.720 -41.219 -10.230 1.00 78.25 183 ALA A C 1
ATOM 1480 O O . ALA A 1 183 ? -1.532 -41.976 -10.764 1.00 78.25 183 ALA A O 1
ATOM 1481 N N . LEU A 1 184 ? 0.491 -40.998 -10.756 1.00 73.69 184 LEU A N 1
ATOM 1482 C CA . LEU A 1 184 ? 0.943 -41.610 -12.009 1.00 73.69 184 LEU A CA 1
ATOM 1483 C C . LEU A 1 184 ? 1.175 -43.127 -11.872 1.00 73.69 184 LEU A C 1
ATOM 1485 O O . LEU A 1 184 ? 0.887 -43.885 -12.797 1.00 73.69 184 LEU A O 1
ATOM 1489 N N . VAL A 1 185 ? 1.659 -43.582 -10.710 1.00 66.12 185 VAL A N 1
ATOM 1490 C CA . VAL A 1 185 ? 1.869 -45.012 -10.415 1.00 66.12 185 VAL A CA 1
ATOM 1491 C C . VAL A 1 185 ? 0.541 -45.739 -10.149 1.00 66.12 185 VAL A C 1
ATOM 1493 O O . VAL A 1 185 ? 0.409 -46.913 -10.490 1.00 66.12 185 VAL A O 1
ATOM 1496 N N . GLY A 1 186 ? -0.475 -45.044 -9.626 1.00 58.56 186 GLY A N 1
ATOM 1497 C CA . GLY A 1 186 ? -1.802 -45.611 -9.349 1.00 58.56 186 GLY A CA 1
ATOM 1498 C C . GLY A 1 186 ? -2.664 -45.937 -10.580 1.00 58.56 186 GLY A C 1
ATOM 1499 O O . GLY A 1 186 ? -3.632 -46.683 -10.454 1.00 58.56 186 GLY A O 1
ATOM 1500 N N . ALA A 1 187 ? -2.325 -45.426 -11.770 1.00 53.19 187 ALA A N 1
ATOM 1501 C CA . ALA A 1 187 ? -3.083 -45.674 -13.006 1.00 53.19 187 ALA A CA 1
ATOM 1502 C C . ALA A 1 187 ? -2.576 -46.878 -13.830 1.00 53.19 187 ALA A C 1
ATOM 1504 O O . ALA A 1 187 ? -3.200 -47.252 -14.822 1.00 53.19 187 ALA A O 1
ATOM 1505 N N . SER A 1 188 ? -1.468 -47.514 -13.430 1.00 59.81 188 SER A N 1
ATOM 1506 C CA . SER A 1 188 ? -0.867 -48.639 -14.158 1.00 59.81 188 SER A CA 1
ATOM 1507 C C . SER A 1 188 ? -0.982 -49.937 -13.359 1.00 59.81 188 SER A C 1
ATOM 1509 O O . SER A 1 188 ? 0.003 -50.462 -12.842 1.00 59.81 188 SER A O 1
ATOM 1511 N N . GLY A 1 189 ? -2.205 -50.459 -13.220 1.00 54.91 189 GLY A N 1
ATOM 1512 C CA . GLY A 1 189 ? -2.381 -51.790 -12.639 1.00 54.91 189 GLY A CA 1
ATOM 1513 C C . GLY A 1 189 ? -3.778 -52.152 -12.153 1.00 54.91 189 GLY A C 1
ATOM 1514 O O . GLY A 1 189 ? -3.964 -52.346 -10.961 1.00 54.91 189 GLY A O 1
ATOM 1515 N N . SER A 1 190 ? -4.732 -52.370 -13.061 1.00 48.94 190 SER A N 1
ATOM 1516 C CA . SER A 1 190 ? -5.589 -53.561 -12.949 1.00 48.94 190 SER A CA 1
ATOM 1517 C C . SER A 1 190 ? -6.185 -53.907 -14.315 1.00 48.94 190 SER A C 1
ATOM 1519 O O . SER A 1 190 ? -7.068 -53.231 -14.838 1.00 48.94 190 SER A O 1
ATOM 1521 N N . GLY A 1 191 ? -5.661 -54.969 -14.927 1.00 57.31 191 GLY A N 1
ATOM 1522 C CA . GLY A 1 191 ? -6.392 -55.699 -15.953 1.00 57.31 191 GLY A CA 1
ATOM 1523 C C . GLY A 1 191 ? -7.550 -56.408 -15.266 1.00 57.31 191 GLY A C 1
ATOM 1524 O O . GLY A 1 191 ? -7.361 -57.481 -14.700 1.00 57.31 191 GLY A O 1
ATOM 1525 N N . SER A 1 192 ? -8.721 -55.776 -15.263 1.00 43.25 192 SER A N 1
ATOM 1526 C CA . SER A 1 192 ? -9.964 -56.420 -14.850 1.00 43.25 192 SER A CA 1
ATOM 1527 C C . SER A 1 192 ? -10.548 -57.170 -16.055 1.00 43.25 192 SER A C 1
ATOM 1529 O O . SER A 1 192 ? -10.624 -56.584 -17.140 1.00 43.25 192 SER A O 1
ATOM 1531 N N . PRO A 1 193 ? -10.915 -58.459 -15.925 1.00 53.91 193 PRO A N 1
ATOM 1532 C CA . PRO A 1 193 ? -11.520 -59.210 -17.013 1.00 53.91 193 PRO A CA 1
ATOM 1533 C C . PRO A 1 193 ? -12.915 -58.656 -17.309 1.00 53.91 193 PRO A C 1
ATOM 1535 O O . PRO A 1 193 ? -13.675 -58.311 -16.406 1.00 53.91 193 PRO A O 1
ATOM 1538 N N . ALA A 1 194 ? -13.232 -58.579 -18.598 1.00 47.81 194 ALA A N 1
ATOM 1539 C CA . ALA A 1 194 ? -14.522 -58.150 -19.110 1.00 47.81 194 ALA A CA 1
ATOM 1540 C C . ALA A 1 194 ? -15.678 -58.989 -18.529 1.00 47.81 194 ALA A C 1
ATOM 1542 O O . ALA A 1 194 ? -15.666 -60.212 -18.693 1.00 47.81 194 ALA A O 1
ATOM 1543 N N . PRO A 1 195 ? -16.706 -58.363 -17.927 1.00 46.66 195 PRO A N 1
ATOM 1544 C CA . PRO A 1 195 ? -18.014 -58.967 -17.795 1.00 46.66 195 PRO A CA 1
ATOM 1545 C C . PRO A 1 195 ? -18.853 -58.570 -19.011 1.00 46.66 195 PRO A C 1
ATOM 1547 O O . PRO A 1 195 ? -19.114 -57.399 -19.286 1.00 46.66 195 PRO A O 1
ATOM 1550 N N . THR A 1 196 ? -19.220 -59.582 -19.779 1.00 50.19 196 THR A N 1
ATOM 1551 C CA . THR A 1 196 ? -20.201 -59.513 -20.849 1.00 50.19 196 THR A CA 1
ATOM 1552 C C . THR A 1 196 ? -21.601 -59.212 -20.313 1.00 50.19 196 THR A C 1
ATOM 1554 O O . THR A 1 196 ? -22.029 -59.797 -19.324 1.00 50.19 196 THR A O 1
ATOM 1557 N N . SER A 1 197 ? -22.308 -58.413 -21.114 1.00 43.22 197 SER A N 1
ATOM 1558 C CA . SER A 1 197 ? -23.759 -58.391 -21.345 1.00 43.2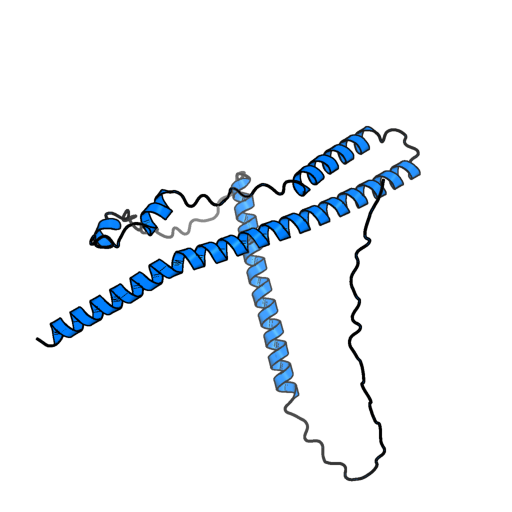2 197 SER A CA 1
ATOM 1559 C C . SER A 1 197 ? -24.700 -57.736 -20.330 1.00 43.22 197 SER A C 1
ATOM 1561 O O . SER A 1 197 ? -24.836 -58.178 -19.197 1.00 43.22 197 SER A O 1
ATOM 1563 N N . GLU A 1 198 ? -25.429 -56.760 -20.888 1.00 52.62 198 GLU A N 1
ATOM 1564 C CA . GLU A 1 198 ? -26.874 -56.523 -20.730 1.00 52.62 198 GLU A CA 1
ATOM 1565 C C . GLU A 1 198 ? -27.392 -56.127 -19.342 1.00 52.62 198 GLU A C 1
ATOM 1567 O O . GLU A 1 198 ? -27.660 -56.963 -18.491 1.00 52.62 198 GLU A O 1
ATOM 1572 N N . ASP A 1 199 ? -27.629 -54.826 -19.141 1.00 47.97 199 ASP A N 1
ATOM 1573 C CA . ASP A 1 199 ? -28.980 -54.277 -19.344 1.00 47.97 199 ASP A CA 1
ATOM 1574 C C . ASP A 1 199 ? -29.007 -52.740 -19.205 1.00 47.97 199 ASP A C 1
ATOM 1576 O O . ASP A 1 199 ? -28.412 -52.150 -18.302 1.00 47.97 199 ASP A O 1
ATOM 1580 N N . GLN A 1 200 ? -29.712 -52.095 -20.139 1.00 54.16 200 GLN A N 1
ATOM 1581 C CA . GLN A 1 200 ? -30.191 -50.703 -20.084 1.00 54.16 200 GLN A CA 1
ATOM 1582 C C . GLN A 1 200 ? -31.338 -50.621 -19.043 1.00 54.16 200 GLN A C 1
ATOM 1584 O O . GLN A 1 200 ? -32.012 -51.632 -18.842 1.00 54.16 200 GLN A O 1
ATOM 1589 N N . PRO A 1 201 ? -31.647 -49.460 -18.418 1.00 56.00 201 PRO A N 1
ATOM 1590 C CA . PRO A 1 201 ? -32.224 -48.337 -19.163 1.00 56.00 201 PRO A CA 1
ATOM 1591 C C . PRO A 1 201 ? -31.833 -46.919 -18.695 1.00 56.00 201 PRO A C 1
ATOM 1593 O O . PRO A 1 201 ? -31.506 -46.659 -17.540 1.00 56.00 201 PRO A O 1
ATOM 1596 N N . ASP A 1 202 ? -31.930 -46.011 -19.667 1.00 54.31 202 ASP A N 1
ATOM 1597 C CA . ASP A 1 202 ? -32.245 -44.581 -19.619 1.00 54.31 202 ASP A CA 1
ATOM 1598 C C . ASP A 1 202 ? -32.153 -43.833 -18.282 1.00 54.31 202 ASP A C 1
ATOM 1600 O O . ASP A 1 202 ? -33.047 -43.900 -17.438 1.00 54.31 202 ASP A O 1
ATOM 1604 N N . GLN A 1 203 ? -31.178 -42.922 -18.203 1.00 45.91 203 GLN A N 1
ATOM 1605 C CA . GLN A 1 203 ? -31.404 -41.639 -17.543 1.00 45.91 203 GLN A CA 1
ATOM 1606 C C . GLN A 1 203 ? -30.903 -40.478 -18.400 1.00 45.91 203 GLN A C 1
ATOM 1608 O O . GLN A 1 203 ? -29.719 -40.334 -18.693 1.00 45.91 203 GLN A O 1
ATOM 1613 N N . VAL A 1 204 ? -31.869 -39.647 -18.780 1.00 60.50 204 VAL A N 1
ATOM 1614 C CA . VAL A 1 204 ? -31.730 -38.311 -19.355 1.00 60.50 204 VAL A CA 1
ATOM 1615 C C . VAL A 1 204 ? -31.241 -37.345 -18.272 1.00 60.50 204 VAL A C 1
ATOM 1617 O O . VAL A 1 204 ? -31.867 -37.280 -17.214 1.00 60.50 204 VAL A O 1
ATOM 1620 N N . PRO A 1 205 ? -30.226 -36.510 -18.547 1.00 58.59 205 PRO A N 1
ATOM 1621 C CA . PRO A 1 205 ? -30.073 -35.253 -17.825 1.00 58.59 205 PRO A CA 1
ATOM 1622 C C . PRO A 1 205 ? -30.267 -34.075 -18.785 1.00 58.59 205 PRO A C 1
ATOM 1624 O O . PRO A 1 205 ? -29.404 -33.754 -19.602 1.00 58.59 205 PRO A O 1
ATOM 1627 N N . SER A 1 206 ? -31.424 -33.426 -18.665 1.00 54.44 206 SER A N 1
ATOM 1628 C CA . SER A 1 206 ? -31.658 -32.086 -19.200 1.00 54.44 206 SER A CA 1
ATOM 1629 C C . SER A 1 206 ? -30.980 -31.080 -18.270 1.00 54.44 206 SER A C 1
ATOM 1631 O O . SER A 1 206 ? -31.340 -30.996 -17.096 1.00 54.44 206 SER A O 1
ATOM 1633 N N . TYR A 1 207 ? -30.007 -30.327 -18.780 1.00 48.81 207 TYR A N 1
ATOM 1634 C CA . TYR A 1 207 ? -29.465 -29.152 -18.100 1.00 48.81 207 TYR A CA 1
ATOM 1635 C C . TYR A 1 207 ? -29.665 -27.931 -18.990 1.00 48.81 207 TYR A C 1
ATOM 1637 O O . TYR A 1 207 ? -28.798 -27.537 -19.765 1.00 48.81 207 TYR A O 1
ATOM 1645 N N . GLU A 1 208 ? -30.846 -27.338 -18.860 1.00 56.47 208 GLU A N 1
ATOM 1646 C CA . GLU A 1 208 ? -31.115 -25.966 -19.257 1.00 56.47 208 GLU A CA 1
ATOM 1647 C C . GLU A 1 208 ? -30.883 -25.082 -18.027 1.00 56.47 208 GLU A C 1
ATOM 1649 O O . GLU A 1 208 ? -31.503 -25.256 -16.978 1.00 56.47 208 GLU A O 1
ATOM 1654 N N . SER A 1 209 ? -29.935 -24.155 -18.112 1.00 55.84 209 SER A N 1
ATOM 1655 C CA . SER A 1 209 ? -29.783 -23.088 -17.123 1.00 55.84 209 SER A CA 1
ATOM 1656 C C . SER A 1 209 ? -29.312 -21.833 -17.838 1.00 55.84 209 SER A C 1
ATOM 1658 O O . SER A 1 209 ? -28.158 -21.712 -18.243 1.00 55.84 209 SER A O 1
ATOM 1660 N N . ALA A 1 210 ? -30.264 -20.924 -18.029 1.00 68.38 210 ALA A N 1
ATOM 1661 C CA . ALA A 1 210 ? -30.047 -19.581 -18.534 1.00 68.38 210 ALA A CA 1
ATOM 1662 C C . ALA A 1 210 ? -29.362 -18.688 -17.475 1.00 68.38 210 ALA A C 1
ATOM 1664 O O . ALA A 1 210 ? -29.560 -18.889 -16.273 1.00 68.38 210 ALA A O 1
ATOM 1665 N N . PRO A 1 211 ? -28.587 -17.675 -17.897 1.00 68.00 211 PRO A N 1
ATOM 1666 C CA . PRO A 1 211 ? -27.992 -16.702 -16.992 1.00 68.00 211 PRO A CA 1
ATOM 1667 C C . PRO A 1 211 ? -29.035 -15.679 -16.513 1.00 68.00 211 PRO A C 1
ATOM 1669 O O . PRO A 1 211 ? -29.720 -15.043 -17.311 1.00 68.00 211 PRO A O 1
ATOM 1672 N N . ILE A 1 212 ? -29.131 -15.496 -15.194 1.00 66.31 212 ILE A N 1
ATOM 1673 C CA . ILE A 1 212 ? -29.923 -14.428 -14.575 1.00 66.31 212 ILE A CA 1
ATOM 1674 C C . ILE A 1 212 ? -29.153 -13.112 -14.717 1.00 66.31 212 ILE A C 1
ATOM 1676 O O . ILE A 1 212 ? -28.181 -12.850 -14.009 1.00 66.31 212 ILE A O 1
ATOM 1680 N N . GLU A 1 213 ? -29.615 -12.283 -15.645 1.00 64.19 213 GLU A N 1
ATOM 1681 C CA . GLU A 1 213 ? -29.231 -10.887 -15.811 1.00 64.19 213 GLU A CA 1
ATOM 1682 C C . GLU A 1 213 ? -29.918 -10.047 -14.720 1.00 64.19 213 GLU A C 1
ATOM 1684 O O . GLU A 1 213 ? -31.123 -9.793 -14.766 1.00 64.19 213 GLU A O 1
ATOM 1689 N N . LYS A 1 214 ? -29.173 -9.641 -13.683 1.00 73.38 214 LYS A N 1
ATOM 1690 C CA . LYS A 1 214 ? -29.686 -8.736 -12.644 1.00 73.38 214 LYS A CA 1
ATOM 1691 C C . LYS A 1 214 ? -29.346 -7.297 -13.030 1.00 73.38 214 LYS A C 1
ATOM 1693 O O . LYS A 1 214 ? -28.227 -6.831 -12.826 1.00 73.38 214 LYS A O 1
ATOM 1698 N N . GLY A 1 215 ? -30.336 -6.654 -13.646 1.00 66.56 215 GLY A N 1
ATOM 1699 C CA . GLY A 1 215 ? -30.302 -5.293 -14.166 1.00 66.56 215 GLY A CA 1
ATOM 1700 C C . GLY A 1 215 ? -30.104 -4.202 -13.112 1.00 66.56 215 GLY A C 1
ATOM 1701 O O . GLY A 1 215 ? -30.293 -4.394 -11.910 1.00 66.56 215 GLY A O 1
ATOM 1702 N N . ALA A 1 216 ? -29.682 -3.057 -13.636 1.00 64.25 216 ALA A N 1
ATOM 1703 C CA . ALA A 1 216 ? -29.122 -1.910 -12.953 1.00 64.25 216 ALA A CA 1
ATOM 1704 C C . ALA A 1 216 ? -30.113 -1.103 -12.098 1.00 64.25 216 ALA A C 1
ATOM 1706 O O . ALA A 1 216 ? -31.276 -0.899 -12.434 1.00 64.25 216 ALA A O 1
ATOM 1707 N N . ASN A 1 217 ? -29.538 -0.582 -11.020 1.00 59.12 217 ASN A N 1
ATOM 1708 C CA . ASN A 1 217 ? -29.905 0.616 -10.274 1.00 59.12 217 ASN A CA 1
ATOM 1709 C C . ASN A 1 217 ? -29.882 1.864 -11.187 1.00 59.12 217 ASN A C 1
ATOM 1711 O O . ASN A 1 217 ? -28.944 1.973 -11.971 1.00 59.12 217 ASN A O 1
ATOM 1715 N N . VAL A 1 218 ? -30.853 2.780 -11.062 1.00 67.00 218 VAL A N 1
ATOM 1716 C CA . VAL A 1 218 ? -30.662 4.240 -10.866 1.00 67.00 218 VAL A CA 1
ATOM 1717 C C . VAL A 1 218 ? -32.031 4.893 -10.619 1.00 67.00 218 VAL A C 1
ATOM 1719 O O . VAL A 1 218 ? -32.861 5.008 -11.520 1.00 67.00 218 VAL A O 1
ATOM 1722 N N . ASP A 1 219 ? -32.219 5.359 -9.385 1.00 64.44 219 ASP A N 1
ATOM 1723 C CA . ASP A 1 219 ? -33.214 6.358 -8.986 1.00 64.44 219 ASP A CA 1
ATOM 1724 C C . ASP A 1 219 ? -32.880 7.722 -9.609 1.00 64.44 219 ASP A C 1
ATOM 1726 O O . ASP A 1 219 ? -31.756 8.217 -9.492 1.00 64.44 219 ASP A O 1
ATOM 1730 N N . SER A 1 220 ? -33.867 8.358 -10.244 1.00 67.81 22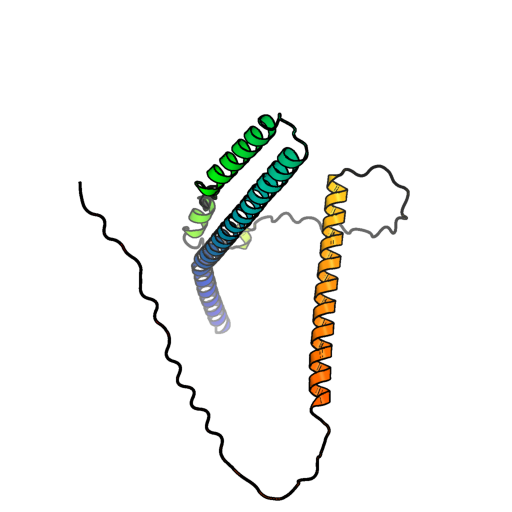0 SER A N 1
ATOM 1731 C CA . SER A 1 220 ? -33.762 9.741 -10.724 1.00 67.81 220 SER A CA 1
ATOM 1732 C C . SER A 1 220 ? -34.482 10.689 -9.768 1.00 67.81 220 SER A C 1
ATOM 1734 O O . SER A 1 220 ? -35.705 10.718 -9.677 1.00 67.81 220 SER A O 1
ATOM 1736 N N . ASN A 1 221 ? -33.670 11.475 -9.071 1.00 66.81 221 ASN A N 1
ATOM 1737 C CA . ASN A 1 221 ? -34.015 12.635 -8.261 1.00 66.81 221 ASN A CA 1
ATOM 1738 C C . ASN A 1 221 ? -34.542 13.792 -9.136 1.00 66.81 221 ASN A C 1
ATOM 1740 O O . ASN A 1 221 ? -33.867 14.160 -10.099 1.00 66.81 221 ASN A O 1
ATOM 1744 N N . THR A 1 222 ? -35.676 14.425 -8.795 1.00 66.44 222 THR A N 1
ATOM 1745 C CA . THR A 1 222 ? -35.969 15.817 -9.211 1.00 66.44 222 THR A CA 1
ATOM 1746 C C . THR A 1 222 ? -36.997 16.517 -8.299 1.00 66.44 222 THR A C 1
ATOM 1748 O O . THR A 1 222 ? -38.152 16.104 -8.244 1.00 66.44 222 THR A O 1
ATOM 1751 N N . GLY A 1 223 ? -36.586 17.646 -7.700 1.00 66.81 223 GLY A N 1
ATOM 1752 C CA . GLY A 1 223 ? -37.438 18.773 -7.261 1.00 66.81 223 GLY A CA 1
ATOM 1753 C C . GLY A 1 223 ? -37.889 18.731 -5.791 1.00 66.81 223 GLY A C 1
ATOM 1754 O O . GLY A 1 223 ? -38.418 17.722 -5.350 1.00 66.81 223 GLY A O 1
ATOM 1755 N N . SER A 1 224 ? -37.769 19.784 -4.974 1.00 51.25 224 SER A N 1
ATOM 1756 C CA . SER A 1 224 ? -37.580 21.228 -5.220 1.00 51.25 224 SER A CA 1
ATOM 1757 C C . SER A 1 224 ? -36.861 21.897 -4.048 1.00 51.25 224 SER A C 1
ATOM 1759 O O . SER A 1 224 ? -36.911 21.322 -2.938 1.00 51.25 224 SER A O 1
#

Organism: Solanum tuberosum (NCBI:txid4113)

Radius of gyration: 34.15 Å; chains: 1; bounding box: 79×81×86 Å

Sequence (224 aa):
MLFLEKLVIDQRQTRTLVDQIVLWMPQLIETKVFAMKKEIKDEVRKELAFLKDRLDGLENLVQDQFQAAGSVDTEEFKSQLAERRTQIAKLAENPVQVPTPILPESLIQMLSQAPSTQSIEDLLGELPTSKSGKRKHKNGELDEETPTDPAKEERRQEKRARRTSKREAREKEALEQQERDAALVGASGSGSPAPTSEDQPDQVPSYESAPIEKGANVDSNTGS

pLDDT: mean 75.66, std 16.12, range [43.22, 96.88]

Secondary structure (DSSP, 8-state):
-HHHHHHHHHHHHHHHHHHHHHHHHHHHHHHHHHHHHHHHHHHHHHHHHHHHHHHHHHHHHHHHHHHHHT----HHHHHHHHHHHHHHHHHHHS----------HHHHHHHHS---SS-HHHHTTT-----------------------HHHHHHHHHHHHHHHHHHHHHHHHHHHHHHHHHHHHHTS---PPPPP------------------PPP-------